Protein AF-A0A2C5ZXK9-F1 (afdb_monomer_lite)

Foldseek 3Di:
DDDDDDDDDDDDDDDDDDDDDYDDDDDDDDDDDDDDDDDDDDDDDDDPPPPPPPPPPPPDDPCVPPDVVLVVLQVVFDQPDDPDDDDDDDPDDDPDPRSCAAEAALQKEFPDWDDDDPFWTKTDIDRPVNPDDLVQKIWIFTKDAPPDARPDDPSVVSSCCRVPVCVVCPPNRWDKGKYFHPPSCHQVNQQVNCQVCLVVDDPSCHRMGGHDDRIIMITGDPPDDDD

pLDDT: mean 73.05, std 23.04, range [33.53, 98.31]

Structure (mmCIF, N/CA/C/O backbone):
data_AF-A0A2C5ZXK9-F1
#
_entry.id   AF-A0A2C5ZXK9-F1
#
loop_
_atom_site.group_PDB
_atom_site.id
_atom_site.type_symbol
_atom_site.label_atom_id
_atom_site.label_alt_id
_atom_site.label_comp_id
_atom_site.label_asym_id
_atom_site.label_entity_id
_atom_site.label_seq_id
_atom_site.pdbx_PDB_ins_code
_atom_site.Cartn_x
_atom_site.Cartn_y
_atom_site.Cartn_z
_atom_site.occupancy
_atom_site.B_iso_or_equiv
_atom_site.auth_seq_id
_atom_site.auth_comp_id
_atom_site.auth_asym_id
_atom_site.auth_atom_id
_atom_site.pdbx_PDB_model_num
ATOM 1 N N . MET A 1 1 ? 46.201 11.458 10.454 1.00 43.97 1 MET A N 1
ATOM 2 C CA . MET A 1 1 ? 45.874 12.565 11.377 1.00 43.97 1 MET A CA 1
ATOM 3 C C . MET A 1 1 ? 44.368 12.764 11.333 1.00 43.97 1 MET A C 1
ATOM 5 O O . MET A 1 1 ? 43.865 13.295 10.354 1.00 43.97 1 MET A O 1
ATOM 9 N N . ALA A 1 2 ? 43.654 12.198 12.306 1.00 41.28 2 ALA A N 1
ATOM 10 C CA . ALA A 1 2 ? 42.196 12.236 12.370 1.00 41.28 2 ALA A CA 1
ATOM 11 C C . ALA A 1 2 ? 41.750 13.559 13.007 1.00 41.28 2 ALA A C 1
ATOM 13 O O . ALA A 1 2 ? 42.177 13.887 14.112 1.00 41.28 2 ALA A O 1
ATOM 14 N N . SER A 1 3 ? 40.939 14.332 12.285 1.00 50.97 3 SER A N 1
ATOM 15 C CA . SER A 1 3 ? 40.364 15.585 12.770 1.00 50.97 3 SER A CA 1
ATOM 16 C C . SER A 1 3 ? 39.005 15.281 13.402 1.00 50.97 3 SER A C 1
ATOM 18 O O . SER A 1 3 ? 38.072 14.873 12.714 1.00 50.97 3 SER A O 1
ATOM 20 N N . HIS A 1 4 ? 38.925 15.407 14.726 1.00 48.31 4 HIS A N 1
ATOM 21 C CA . HIS A 1 4 ? 37.684 15.300 15.488 1.00 48.31 4 HIS A CA 1
ATOM 22 C C . HIS A 1 4 ? 36.924 16.629 15.407 1.00 48.31 4 HIS A C 1
ATOM 24 O O . HIS A 1 4 ? 37.434 17.661 15.839 1.00 48.31 4 HIS A O 1
ATOM 30 N N . GLN A 1 5 ? 35.700 16.603 14.875 1.00 55.28 5 GLN A N 1
ATOM 31 C CA . GLN A 1 5 ? 34.753 17.710 15.016 1.00 55.28 5 GLN A CA 1
ATOM 32 C C . GLN A 1 5 ? 34.071 17.656 16.398 1.00 55.28 5 GLN A C 1
ATOM 34 O O . GLN A 1 5 ? 33.688 16.567 16.835 1.00 55.28 5 GLN A O 1
ATOM 39 N N . PRO A 1 6 ? 33.901 18.797 17.092 1.00 56.69 6 PRO A N 1
ATOM 40 C CA . PRO A 1 6 ? 33.238 18.848 18.391 1.00 56.69 6 PRO A CA 1
ATOM 41 C C . PRO A 1 6 ? 31.704 18.868 18.269 1.00 56.69 6 PRO A C 1
ATOM 43 O O . PRO A 1 6 ? 31.131 19.551 17.423 1.00 56.69 6 PRO A O 1
ATOM 46 N N . VAL A 1 7 ? 31.050 18.121 19.162 1.00 56.62 7 VAL A N 1
ATOM 47 C CA . VAL A 1 7 ? 29.590 18.048 19.343 1.00 56.62 7 VAL A CA 1
ATOM 48 C C . VAL A 1 7 ? 29.109 19.258 20.168 1.00 56.62 7 VAL A C 1
ATOM 50 O O . VAL A 1 7 ? 29.751 19.571 21.173 1.00 56.62 7 VAL A O 1
ATOM 53 N N . PRO A 1 8 ? 27.997 19.932 19.816 1.00 55.38 8 PRO A N 1
ATOM 54 C CA . PRO A 1 8 ? 27.437 21.005 20.639 1.00 55.38 8 PRO A CA 1
ATOM 55 C C . PRO A 1 8 ? 26.703 20.472 21.893 1.00 55.38 8 PRO A C 1
ATOM 57 O O . PRO A 1 8 ? 26.154 19.366 21.869 1.00 55.38 8 PRO A O 1
ATOM 60 N N . PRO A 1 9 ? 26.682 21.240 23.001 1.00 49.53 9 PRO A N 1
ATOM 61 C CA . PRO A 1 9 ? 26.206 20.774 24.300 1.00 49.53 9 PRO A CA 1
ATOM 62 C C . PRO A 1 9 ? 24.677 20.667 24.386 1.00 49.53 9 PRO A C 1
ATOM 64 O O . PR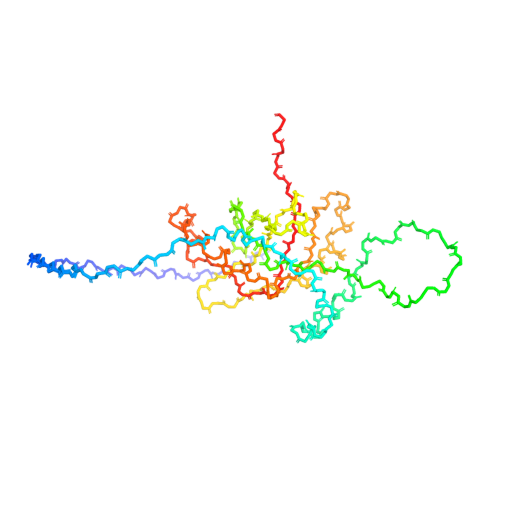O A 1 9 ? 23.930 21.482 23.847 1.00 49.53 9 PRO A O 1
ATOM 67 N N . ARG A 1 10 ? 24.228 19.652 25.134 1.00 42.91 10 ARG A N 1
ATOM 68 C CA . ARG A 1 10 ? 22.842 19.451 25.569 1.00 42.91 10 ARG A CA 1
ATOM 69 C C . ARG A 1 10 ? 22.419 20.585 26.505 1.00 42.91 10 ARG A C 1
ATOM 71 O O . ARG A 1 10 ? 23.012 20.741 27.569 1.00 42.91 10 ARG A O 1
ATOM 78 N N . LEU A 1 11 ? 21.369 21.316 26.141 1.00 41.69 11 LEU A N 1
ATOM 79 C CA . LEU A 1 11 ? 20.653 22.176 27.077 1.00 41.69 11 LEU A CA 1
ATOM 80 C C . LEU A 1 11 ? 19.699 21.312 27.902 1.00 41.69 11 LEU A C 1
ATOM 82 O O . LEU A 1 11 ? 18.729 20.758 27.386 1.00 41.69 11 LEU A O 1
ATOM 86 N N . ALA A 1 12 ? 20.035 21.178 29.181 1.00 42.03 12 ALA A N 1
ATOM 87 C CA . ALA A 1 12 ? 19.112 20.782 30.225 1.00 42.03 12 ALA A CA 1
ATOM 88 C C . ALA A 1 12 ? 18.137 21.940 30.478 1.00 42.03 12 ALA A C 1
ATOM 90 O O . ALA A 1 12 ? 18.562 23.081 30.653 1.00 42.03 12 ALA A O 1
ATOM 91 N N . LEU A 1 13 ? 16.844 21.634 30.502 1.00 47.38 13 LEU A N 1
ATOM 92 C CA . LEU A 1 13 ? 15.836 22.465 31.144 1.00 47.38 13 LEU A CA 1
ATOM 93 C C . LEU A 1 13 ? 15.164 21.592 32.198 1.00 47.38 13 LEU A C 1
ATOM 95 O O . LEU A 1 13 ? 14.337 20.738 31.888 1.00 47.38 13 LEU A O 1
ATOM 99 N N . ASP A 1 14 ? 15.611 21.798 33.431 1.00 37.16 14 ASP A N 1
ATOM 100 C CA . ASP A 1 14 ? 14.864 21.495 34.642 1.00 37.16 14 ASP A CA 1
ATOM 101 C C . ASP A 1 14 ? 13.715 22.504 34.815 1.00 37.16 14 ASP A C 1
ATOM 103 O O . ASP A 1 14 ? 13.780 23.622 34.297 1.00 37.16 14 ASP A O 1
ATOM 107 N N . SER A 1 15 ? 12.766 22.140 35.687 1.00 47.56 15 SER A N 1
ATOM 108 C CA . SER A 1 15 ? 11.705 22.960 36.315 1.00 47.56 15 SER A CA 1
ATOM 109 C C . SER A 1 15 ? 10.323 22.849 35.669 1.00 47.56 15 SER A C 1
ATOM 111 O O . SER A 1 15 ? 10.182 22.938 34.460 1.00 47.56 15 SER A O 1
ATOM 113 N N . ALA A 1 16 ? 9.224 22.749 36.409 1.00 35.91 16 ALA A N 1
ATOM 114 C CA . ALA A 1 16 ? 8.996 22.464 37.818 1.00 35.91 16 ALA A CA 1
ATOM 115 C C . ALA A 1 16 ? 7.516 22.082 37.965 1.00 35.91 16 ALA A C 1
ATOM 117 O O . ALA A 1 16 ? 6.677 22.439 37.138 1.00 35.91 16 ALA A O 1
ATOM 118 N N . SER A 1 17 ? 7.242 21.367 39.049 1.00 45.28 17 SER A N 1
ATOM 119 C CA . SER A 1 17 ? 5.942 21.107 39.652 1.00 45.28 17 SER A CA 1
ATOM 120 C C . SER A 1 17 ? 4.956 22.273 39.561 1.00 45.28 17 SER A C 1
ATOM 122 O O . SER A 1 17 ? 5.313 23.404 39.880 1.00 45.28 17 SER A O 1
ATOM 124 N N . ASN A 1 18 ? 3.683 21.959 39.317 1.00 42.72 18 ASN A N 1
ATOM 125 C CA . ASN A 1 18 ? 2.612 22.689 39.979 1.00 42.72 18 ASN A CA 1
ATOM 126 C C . ASN A 1 18 ? 1.598 21.704 40.566 1.00 42.72 18 ASN A C 1
ATOM 128 O O . ASN A 1 18 ? 1.128 20.787 39.894 1.00 42.72 18 ASN A O 1
ATOM 132 N N . GLN A 1 19 ? 1.356 21.875 41.860 1.00 41.16 19 GLN A N 1
ATOM 133 C CA . GLN A 1 19 ? 0.371 21.160 42.653 1.00 41.16 19 GLN A CA 1
ATOM 134 C C . GLN A 1 19 ? -0.991 21.846 42.519 1.00 41.16 19 GLN A C 1
ATOM 136 O O . GLN A 1 19 ? -1.051 23.068 42.431 1.00 41.16 19 GLN A O 1
ATOM 141 N N . GLY A 1 20 ? -2.047 21.047 42.669 1.00 33.53 20 GLY A N 1
ATOM 142 C CA . GLY A 1 20 ? -3.181 21.415 43.514 1.00 33.53 20 GLY A CA 1
ATOM 143 C C . GLY A 1 20 ? -4.406 22.016 42.830 1.00 33.53 20 GLY A C 1
ATOM 144 O O . GLY A 1 20 ? -4.324 23.054 42.184 1.00 33.53 20 GLY A O 1
ATOM 145 N N . GLY A 1 21 ? -5.557 21.415 43.141 1.00 33.56 21 GLY A N 1
ATOM 146 C CA . GLY A 1 21 ? -6.702 22.191 43.618 1.00 33.56 21 GLY A CA 1
ATOM 147 C C . GLY A 1 21 ? -8.050 21.852 42.992 1.00 33.56 21 GLY A C 1
ATOM 148 O O . GLY A 1 21 ? -8.337 22.389 41.932 1.00 33.56 21 GLY A O 1
ATOM 149 N N . GLY A 1 22 ? -8.833 21.052 43.733 1.00 36.09 22 GLY A N 1
ATOM 150 C CA . GLY A 1 22 ? -10.294 21.138 43.916 1.00 36.09 22 GLY A CA 1
ATOM 151 C C . GLY A 1 22 ? -11.201 20.872 42.714 1.00 36.09 22 GLY A C 1
ATOM 152 O O . GLY A 1 22 ? -10.796 21.007 41.569 1.00 36.09 22 GLY A O 1
ATOM 153 N N . ASP A 1 23 ? -12.466 20.513 42.862 1.00 41.88 23 ASP A N 1
ATOM 154 C CA . ASP A 1 23 ? -13.313 20.053 43.966 1.00 41.88 23 ASP A CA 1
ATOM 155 C C . ASP A 1 23 ? -14.560 19.467 43.260 1.00 41.88 23 ASP A C 1
ATOM 157 O O . ASP A 1 23 ? -14.842 19.811 42.108 1.00 41.88 23 ASP A O 1
ATOM 161 N N . ASP A 1 24 ? -15.216 18.524 43.929 1.00 39.97 24 ASP A N 1
ATOM 162 C CA . ASP A 1 24 ? -16.654 18.207 43.958 1.00 39.97 24 ASP A CA 1
ATOM 163 C C . ASP A 1 24 ? -17.603 18.981 43.005 1.00 39.97 24 ASP A C 1
ATOM 165 O O . ASP A 1 24 ? -17.580 20.207 42.948 1.00 39.97 24 ASP A O 1
ATOM 169 N N . ASP A 1 25 ? -18.509 18.286 42.305 1.00 46.56 25 ASP A N 1
ATOM 170 C CA . ASP A 1 25 ? -19.909 18.140 42.756 1.00 46.56 25 ASP A CA 1
ATOM 171 C C . ASP A 1 25 ? -20.756 17.343 41.742 1.00 46.56 25 ASP A C 1
ATOM 173 O O . ASP A 1 25 ? -20.565 17.389 40.522 1.00 46.56 25 ASP A O 1
ATOM 177 N N . ASP A 1 26 ? -21.694 16.603 42.315 1.00 42.91 26 ASP A N 1
ATOM 178 C CA . ASP A 1 26 ? -22.716 15.760 41.726 1.00 42.91 26 ASP A CA 1
ATOM 179 C C . ASP A 1 26 ? -23.775 16.565 40.953 1.00 42.91 26 ASP A C 1
ATOM 181 O O . ASP A 1 26 ? -24.092 17.705 41.292 1.00 42.91 26 ASP A O 1
ATOM 185 N N . SER A 1 27 ? -24.429 15.930 39.976 1.00 55.25 27 SER A N 1
ATOM 186 C CA . SER A 1 27 ? -25.892 15.736 39.997 1.00 55.25 27 SER A CA 1
ATOM 187 C C . SER A 1 27 ? -26.385 15.078 38.711 1.00 55.25 27 SER A C 1
ATOM 189 O O . SER A 1 27 ? -26.167 15.559 37.599 1.00 55.25 27 SER A O 1
ATOM 191 N N . ALA A 1 28 ? -27.075 13.962 38.915 1.00 45.88 28 ALA A N 1
ATOM 192 C CA . ALA A 1 28 ? -27.952 13.314 37.961 1.00 45.88 28 ALA A CA 1
ATOM 193 C C . ALA A 1 28 ? -29.155 14.210 37.625 1.00 45.88 28 ALA A C 1
ATOM 195 O O . ALA A 1 28 ? -29.673 14.900 38.503 1.00 45.88 28 ALA A O 1
ATOM 196 N N . ASP A 1 29 ? -29.629 14.131 36.385 1.00 47.34 29 ASP A N 1
ATOM 197 C CA . ASP A 1 29 ? -30.998 14.497 36.032 1.00 47.34 29 ASP A CA 1
ATOM 198 C C . ASP A 1 29 ? -31.555 13.444 35.067 1.00 47.34 29 ASP A C 1
ATOM 200 O O . ASP A 1 29 ? -31.072 13.268 33.945 1.00 47.34 29 ASP A O 1
ATOM 204 N N . ASP A 1 30 ? -32.521 12.703 35.603 1.00 44.44 30 ASP A N 1
ATOM 205 C CA . ASP A 1 30 ? -33.415 11.760 34.947 1.00 44.44 30 ASP A CA 1
ATOM 206 C C . ASP A 1 30 ? -34.507 12.552 34.222 1.00 44.44 30 ASP A C 1
ATOM 208 O O . ASP A 1 30 ? -35.282 13.278 34.843 1.00 44.44 30 ASP A O 1
ATOM 212 N N . GLY A 1 31 ? -34.624 12.358 32.912 1.00 42.62 31 GLY A N 1
ATOM 213 C CA . GLY A 1 31 ? -35.669 12.973 32.098 1.00 42.62 31 GLY A CA 1
ATOM 214 C C . GLY A 1 31 ? -36.305 11.965 31.155 1.00 42.62 31 GLY A C 1
ATOM 215 O O . GLY A 1 31 ? -36.086 12.023 29.947 1.00 42.62 31 GLY A O 1
ATOM 216 N N . CYS A 1 32 ? -37.063 11.029 31.722 1.00 47.78 32 CYS A N 1
ATOM 217 C CA . CYS A 1 32 ? -37.918 10.082 31.015 1.00 47.78 32 CYS A CA 1
ATOM 218 C C . CYS A 1 32 ? -38.976 10.844 30.199 1.00 47.78 32 CYS A C 1
ATOM 220 O O . CYS A 1 32 ? -39.818 11.532 30.773 1.00 47.78 32 CYS A O 1
ATOM 222 N N . PHE A 1 33 ? -38.951 10.706 28.874 1.00 45.00 33 PHE A N 1
ATOM 223 C CA . PHE A 1 33 ? -40.089 11.042 28.024 1.00 45.00 33 PHE A CA 1
ATOM 224 C C . PHE A 1 33 ? -40.645 9.749 27.438 1.00 45.00 33 PHE A C 1
ATOM 226 O O . PHE A 1 33 ? -40.090 9.197 26.489 1.00 45.00 33 PHE A O 1
ATOM 233 N N . ASP A 1 34 ? -41.733 9.291 28.050 1.00 46.03 34 ASP A N 1
ATOM 234 C CA . ASP A 1 34 ? -42.666 8.334 27.475 1.00 46.03 34 ASP A CA 1
ATOM 235 C C . ASP A 1 34 ? -43.433 9.030 26.343 1.00 46.03 34 ASP A C 1
ATOM 237 O O . ASP A 1 34 ? -44.067 10.064 26.558 1.00 46.03 34 ASP A O 1
ATOM 241 N N . ASN A 1 35 ? -43.364 8.463 25.142 1.00 49.78 35 ASN A N 1
ATOM 242 C CA . ASN A 1 35 ? -44.371 8.639 24.103 1.00 49.78 35 ASN A CA 1
ATOM 243 C C . ASN A 1 35 ? -44.696 7.235 23.591 1.00 49.78 35 ASN A C 1
ATOM 245 O O . ASN A 1 35 ? -43.970 6.685 22.761 1.00 49.78 35 ASN A O 1
ATOM 249 N N . ASP A 1 36 ? -45.753 6.673 24.168 1.00 46.28 36 ASP A N 1
ATOM 250 C CA . ASP A 1 36 ? -46.573 5.628 23.565 1.00 46.28 36 ASP A CA 1
ATOM 251 C C . ASP A 1 36 ? -47.489 6.240 22.480 1.00 46.28 36 ASP A C 1
ATOM 253 O O . ASP A 1 36 ? -47.646 7.464 22.421 1.00 46.28 36 ASP A O 1
ATOM 257 N N . ASP A 1 37 ? -48.104 5.352 21.690 1.00 47.59 37 ASP A N 1
ATOM 258 C CA . ASP A 1 37 ? -49.095 5.544 20.610 1.00 47.59 37 ASP A CA 1
ATOM 259 C C . ASP A 1 37 ? -48.489 5.883 19.224 1.00 47.59 37 ASP A C 1
ATOM 261 O O . ASP A 1 37 ? -47.720 6.828 19.065 1.00 47.59 37 ASP A O 1
ATOM 265 N N . ASP A 1 38 ? -48.765 5.178 18.125 1.00 48.69 38 ASP A N 1
ATOM 266 C CA . ASP A 1 38 ? -49.724 4.111 17.823 1.00 48.69 38 ASP A CA 1
ATOM 267 C C . ASP A 1 38 ? -49.250 3.346 16.565 1.00 48.69 38 ASP A C 1
ATOM 269 O O . ASP A 1 38 ? -48.459 3.854 15.766 1.00 48.69 38 ASP A O 1
ATOM 273 N N . ASP A 1 39 ? -49.769 2.124 16.454 1.00 48.47 39 ASP A N 1
ATOM 274 C CA . ASP A 1 39 ? -49.969 1.242 15.296 1.00 48.47 39 ASP A CA 1
ATOM 275 C C . ASP A 1 39 ? -49.630 1.752 13.878 1.00 48.47 39 ASP A C 1
ATOM 277 O O . ASP A 1 39 ? -50.115 2.787 13.436 1.00 48.47 39 ASP A O 1
ATOM 281 N N . ASP A 1 40 ? -48.930 0.909 13.108 1.00 50.19 40 ASP A N 1
ATOM 282 C CA . ASP A 1 40 ? -49.388 0.520 11.765 1.00 50.19 40 ASP A CA 1
ATOM 283 C C . ASP A 1 40 ? -48.680 -0.771 11.300 1.00 50.19 40 ASP A C 1
ATOM 285 O O . ASP A 1 40 ? -47.449 -0.886 11.276 1.00 50.19 40 ASP A O 1
ATOM 289 N N . ASP A 1 41 ? -49.511 -1.755 10.960 1.00 48.44 41 ASP A N 1
ATOM 290 C CA . ASP A 1 41 ? -49.205 -3.002 10.268 1.00 48.44 41 ASP A CA 1
ATOM 291 C C . ASP A 1 41 ? -48.413 -2.788 8.959 1.00 48.44 41 ASP A C 1
ATOM 293 O O . ASP A 1 41 ? -48.703 -1.870 8.201 1.00 48.44 41 ASP A O 1
ATOM 297 N N . ASP A 1 42 ? -47.452 -3.677 8.669 1.00 47.00 42 ASP A N 1
ATOM 298 C CA . ASP A 1 42 ? -47.341 -4.427 7.398 1.00 47.00 42 ASP A CA 1
ATOM 299 C C . ASP A 1 42 ? -45.966 -5.130 7.293 1.00 47.00 42 ASP A C 1
ATOM 301 O O . ASP A 1 42 ? -44.951 -4.552 6.895 1.00 47.00 42 ASP A O 1
ATOM 305 N N . ASP A 1 43 ? -45.947 -6.430 7.608 1.00 50.34 43 ASP A N 1
ATOM 306 C CA . ASP A 1 43 ? -45.035 -7.390 6.973 1.00 50.34 43 ASP A CA 1
ATOM 307 C C . ASP A 1 43 ? -45.668 -7.790 5.636 1.00 50.34 43 ASP A C 1
ATOM 309 O O . ASP A 1 43 ? -46.740 -8.401 5.604 1.00 50.34 43 ASP A O 1
ATOM 313 N N . PRO A 1 44 ? -45.026 -7.448 4.512 1.00 46.34 44 PRO A N 1
ATOM 314 C CA . PRO A 1 44 ? -44.545 -8.552 3.704 1.00 46.34 44 PRO A CA 1
ATOM 315 C C . PRO A 1 44 ? -43.225 -8.223 3.010 1.00 46.34 44 PRO A C 1
ATOM 317 O O . PRO A 1 44 ? -43.105 -7.282 2.225 1.00 46.34 44 PRO A O 1
ATOM 320 N N . GLY A 1 45 ? -42.272 -9.137 3.130 1.00 35.06 45 GLY A N 1
ATOM 321 C CA . GLY A 1 45 ? -41.442 -9.449 1.975 1.00 35.06 45 GLY A CA 1
ATOM 322 C C . GLY A 1 45 ? -39.970 -9.556 2.281 1.00 35.06 45 GLY A C 1
ATOM 323 O O . GLY A 1 45 ? -39.201 -8.601 2.188 1.00 35.06 45 GLY A O 1
ATOM 324 N N . HIS A 1 46 ? -39.561 -10.804 2.465 1.00 45.19 46 HIS A N 1
ATOM 325 C CA . HIS A 1 46 ? -38.280 -11.295 1.994 1.00 45.19 46 HIS A CA 1
ATOM 326 C C . HIS A 1 46 ? -37.960 -10.737 0.598 1.00 45.19 46 HIS A C 1
ATOM 328 O O . HIS A 1 46 ? -38.354 -11.298 -0.422 1.00 45.19 46 HIS A O 1
ATOM 334 N N . SER A 1 47 ? -37.181 -9.665 0.549 1.00 38.22 47 SER A N 1
ATOM 335 C CA . SER A 1 47 ? -36.340 -9.369 -0.597 1.00 38.22 47 SER A CA 1
ATOM 336 C C . SER A 1 47 ? -34.913 -9.510 -0.115 1.00 38.22 47 SER A C 1
ATOM 338 O O . SER A 1 47 ? -34.302 -8.582 0.413 1.00 38.22 47 SER A O 1
ATOM 340 N N . SER A 1 48 ? -34.400 -10.737 -0.244 1.00 43.19 48 SER A N 1
ATOM 341 C CA . SER A 1 48 ? -32.968 -10.964 -0.337 1.00 43.19 48 SER A CA 1
ATOM 342 C C . SER A 1 48 ? -32.449 -10.029 -1.417 1.00 43.19 48 SER A C 1
ATOM 344 O O . SER A 1 48 ? -32.556 -10.316 -2.609 1.00 43.19 48 SER A O 1
ATOM 346 N N . THR A 1 49 ? -31.889 -8.900 -1.000 1.00 37.44 49 THR A N 1
ATOM 347 C CA . THR A 1 49 ? -31.031 -8.090 -1.845 1.00 37.44 49 THR A CA 1
ATOM 348 C C . THR A 1 49 ? -29.790 -8.931 -2.095 1.00 37.44 49 THR A C 1
ATOM 350 O O . THR A 1 49 ? -28.783 -8.871 -1.395 1.00 37.44 49 THR A O 1
ATOM 353 N N . SER A 1 50 ? -29.888 -9.808 -3.096 1.00 42.78 50 SER A N 1
ATOM 354 C CA . SER A 1 50 ? -28.721 -10.355 -3.754 1.00 42.78 50 SER A CA 1
ATOM 355 C C . SER A 1 50 ? -27.873 -9.149 -4.122 1.00 42.78 50 SER A C 1
ATOM 357 O O . SER A 1 50 ? -28.318 -8.313 -4.914 1.00 42.78 50 SER A O 1
ATOM 359 N N . TYR A 1 51 ? -26.696 -9.026 -3.514 1.00 40.47 51 TYR A N 1
ATOM 360 C CA . TYR A 1 51 ? -25.664 -8.108 -3.959 1.00 40.47 51 TYR A CA 1
ATOM 361 C C . TYR A 1 51 ? -25.281 -8.534 -5.377 1.00 40.47 51 TYR A C 1
ATOM 363 O O . TYR A 1 51 ? -24.335 -9.284 -5.597 1.00 40.47 51 TYR A O 1
ATOM 371 N N . GLN A 1 52 ? -26.080 -8.115 -6.356 1.00 38.47 52 GLN A N 1
ATOM 372 C CA . GLN A 1 52 ? -25.699 -8.135 -7.748 1.00 38.47 52 GLN A CA 1
ATOM 373 C C . GLN A 1 52 ? -24.584 -7.104 -7.844 1.00 38.47 52 GLN A C 1
ATOM 375 O O . GLN A 1 52 ? -24.819 -5.905 -7.967 1.00 38.47 52 GLN A O 1
ATOM 380 N N . CYS A 1 53 ? -23.349 -7.579 -7.685 1.00 41.19 53 CYS A N 1
ATOM 381 C CA . CYS A 1 53 ? -22.168 -6.835 -8.069 1.00 41.19 53 CYS A CA 1
ATOM 382 C C . CYS A 1 53 ? -22.299 -6.627 -9.577 1.00 41.19 53 CYS A C 1
ATOM 384 O O . CYS A 1 53 ? -21.993 -7.523 -10.362 1.00 41.19 53 CYS A O 1
ATOM 386 N N . SER A 1 54 ? -22.872 -5.486 -9.969 1.00 39.91 54 SER A N 1
ATOM 387 C CA . SER A 1 54 ? -23.050 -5.113 -11.362 1.00 39.91 54 SER A CA 1
ATOM 388 C C . SER A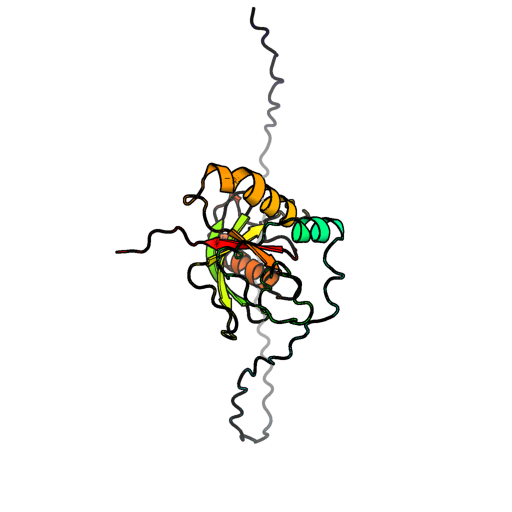 1 54 ? -21.696 -5.172 -12.054 1.00 39.91 54 SER A C 1
ATOM 390 O O . SER A 1 54 ? -20.840 -4.308 -11.874 1.00 39.91 54 SER A O 1
ATOM 392 N N . LEU A 1 55 ? -21.526 -6.224 -12.850 1.00 45.50 55 LEU A N 1
ATOM 393 C CA . LEU A 1 55 ? -20.498 -6.421 -13.863 1.00 45.50 55 LEU A CA 1
ATOM 394 C C . LEU A 1 55 ? -20.764 -5.456 -15.033 1.00 45.50 55 LEU A C 1
ATOM 396 O O . LEU A 1 55 ? -20.929 -5.863 -16.177 1.00 45.50 55 LEU A O 1
ATOM 400 N N . ALA A 1 56 ? -20.851 -4.160 -14.744 1.00 41.88 56 ALA A N 1
ATOM 401 C CA . ALA A 1 56 ? -20.723 -3.134 -15.760 1.00 41.88 56 ALA A CA 1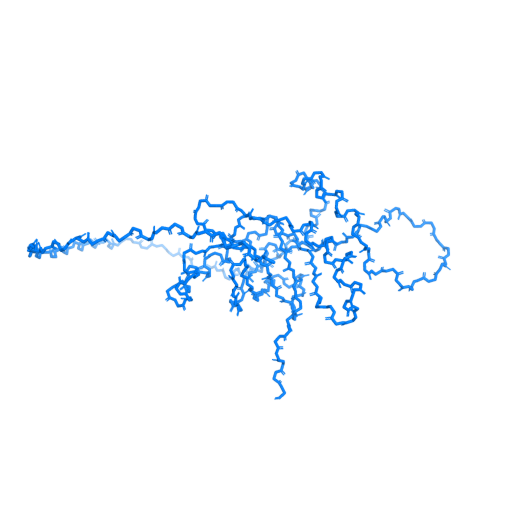
ATOM 402 C C . ALA A 1 56 ? -19.252 -2.731 -15.762 1.00 41.88 56 ALA A C 1
ATOM 404 O O . ALA A 1 56 ? -18.758 -2.082 -14.839 1.00 41.88 56 ALA A O 1
ATOM 405 N N . GLY A 1 57 ? -18.529 -3.218 -16.768 1.00 43.09 57 GLY A N 1
ATOM 406 C CA . GLY A 1 57 ? -17.202 -2.724 -17.073 1.00 43.09 57 GLY A CA 1
ATOM 407 C C . GLY A 1 57 ? -17.296 -1.259 -17.475 1.00 43.09 57 GLY A C 1
ATOM 408 O O . GLY A 1 57 ? -17.449 -0.973 -18.655 1.00 43.09 57 GLY A O 1
ATOM 409 N N . ASP A 1 58 ? -17.145 -0.356 -16.506 1.00 42.03 58 ASP A N 1
ATOM 410 C CA . ASP A 1 58 ? -16.657 1.010 -16.734 1.00 42.03 58 ASP A CA 1
ATOM 411 C C . ASP A 1 58 ? -15.157 0.920 -17.062 1.00 42.03 58 ASP A C 1
ATOM 413 O O . ASP A 1 58 ? -14.270 1.324 -16.305 1.00 42.03 58 ASP A O 1
ATOM 417 N N . LEU A 1 59 ? -14.862 0.260 -18.177 1.00 50.59 59 LEU A N 1
ATOM 418 C CA . LEU A 1 59 ? -13.652 0.502 -18.930 1.00 50.59 59 LEU A CA 1
ATOM 419 C C . LEU A 1 59 ? -14.056 1.599 -19.895 1.00 50.59 59 LEU A C 1
ATOM 421 O O . LEU A 1 59 ? -14.748 1.301 -20.856 1.00 50.59 59 LEU A O 1
ATOM 425 N N . ASP A 1 60 ? -13.764 2.844 -19.542 1.00 53.47 60 ASP A N 1
ATOM 426 C CA . ASP A 1 60 ? -13.319 3.909 -20.442 1.00 53.47 60 ASP A CA 1
ATOM 427 C C . ASP A 1 60 ? -13.562 5.262 -19.749 1.00 53.47 60 ASP A C 1
ATOM 429 O O . ASP A 1 60 ? -14.645 5.536 -19.243 1.00 53.47 60 ASP A O 1
ATOM 433 N N . ASP A 1 61 ? -12.514 6.091 -19.723 1.00 50.44 61 ASP A N 1
ATOM 434 C CA . ASP A 1 61 ? -12.493 7.513 -19.318 1.00 50.44 61 ASP A CA 1
ATOM 435 C C . ASP A 1 61 ? -12.085 7.897 -17.878 1.00 50.44 61 ASP A C 1
ATOM 437 O O . ASP A 1 61 ? -12.268 9.028 -17.437 1.00 50.44 61 ASP A O 1
ATOM 441 N N . ASP A 1 62 ? -11.418 6.996 -17.155 1.00 57.03 62 ASP A N 1
ATOM 442 C CA . ASP A 1 62 ? -10.990 7.225 -15.766 1.00 57.03 62 ASP A CA 1
ATOM 443 C C . ASP A 1 62 ? -9.461 7.140 -15.585 1.00 57.03 62 ASP A C 1
ATOM 445 O O . ASP A 1 62 ? -8.986 6.685 -14.550 1.00 57.03 62 ASP A O 1
ATOM 449 N N . ASP A 1 63 ? -8.660 7.543 -16.576 1.00 60.97 63 ASP A N 1
ATOM 450 C CA . ASP A 1 63 ? -7.190 7.645 -16.432 1.00 60.97 63 ASP A CA 1
ATOM 451 C C . ASP A 1 63 ? -6.727 9.074 -16.085 1.00 60.97 63 ASP A C 1
ATOM 453 O O . ASP A 1 63 ? -5.550 9.294 -15.799 1.00 60.97 63 ASP A O 1
ATOM 457 N N . ALA A 1 64 ? -7.643 10.051 -16.051 1.00 69.75 64 ALA A N 1
ATOM 458 C CA . ALA A 1 64 ? -7.339 11.457 -15.761 1.00 69.75 64 ALA A CA 1
ATOM 459 C C . ALA A 1 64 ? -6.791 11.703 -14.339 1.00 69.75 64 ALA A C 1
ATOM 461 O O . ALA A 1 64 ? -6.174 12.738 -14.092 1.00 69.75 64 ALA A O 1
ATOM 462 N N . TRP A 1 65 ? -6.987 10.762 -13.408 1.00 81.00 65 TRP A N 1
ATOM 463 C CA . TRP A 1 65 ? -6.416 10.837 -12.058 1.00 81.00 65 TRP A CA 1
ATOM 464 C C . TRP A 1 65 ? -4.941 10.412 -12.013 1.00 81.00 65 TRP A C 1
ATOM 466 O O . TRP A 1 65 ? -4.238 10.749 -11.061 1.00 81.00 65 TRP A O 1
ATOM 476 N N . ILE A 1 66 ? -4.444 9.695 -13.029 1.00 81.25 66 ILE A N 1
ATOM 477 C CA . ILE A 1 66 ? -3.046 9.271 -13.070 1.00 81.25 66 ILE A CA 1
ATOM 478 C C . ILE A 1 66 ? -2.204 10.409 -13.638 1.00 81.25 66 ILE A C 1
ATOM 480 O O . ILE A 1 66 ? -2.385 10.839 -14.779 1.00 81.25 66 ILE A O 1
ATOM 484 N N . ALA A 1 67 ? -1.220 10.871 -12.865 1.00 80.25 67 ALA A N 1
ATOM 485 C CA . ALA A 1 67 ? -0.298 11.892 -13.338 1.00 80.25 67 ALA A CA 1
ATOM 486 C C . ALA A 1 67 ? 0.418 11.424 -14.627 1.00 80.25 67 ALA A C 1
ATOM 488 O O . ALA A 1 67 ? 0.864 10.274 -14.702 1.00 80.25 67 ALA A O 1
ATOM 489 N N . PRO A 1 68 ? 0.628 12.296 -15.634 1.00 79.69 68 PRO A N 1
ATOM 490 C CA . PRO A 1 68 ? 1.305 11.913 -16.876 1.00 79.69 68 PRO A CA 1
ATOM 491 C C . PRO A 1 68 ? 2.691 11.280 -16.664 1.00 79.69 68 PRO A C 1
ATOM 493 O O . PRO A 1 68 ? 3.084 10.372 -17.398 1.00 79.69 68 PRO A O 1
ATOM 496 N N . ALA A 1 69 ? 3.421 11.734 -15.640 1.00 77.19 69 ALA A N 1
ATOM 497 C CA . ALA A 1 69 ? 4.709 11.168 -15.247 1.00 77.19 69 ALA A CA 1
ATOM 498 C C . ALA A 1 69 ? 4.576 9.726 -14.731 1.00 77.19 69 ALA A C 1
ATOM 500 O O . ALA A 1 69 ? 5.371 8.864 -15.108 1.00 77.19 69 ALA A O 1
ATOM 501 N N . ASP A 1 70 ? 3.545 9.447 -13.933 1.00 80.62 70 ASP A N 1
ATOM 502 C CA . ASP A 1 70 ? 3.259 8.098 -13.457 1.00 80.62 70 ASP A CA 1
ATOM 503 C C . ASP A 1 70 ? 2.842 7.214 -14.634 1.00 80.62 70 ASP A C 1
ATOM 505 O O . ASP A 1 70 ? 3.413 6.143 -14.802 1.00 80.62 70 ASP A O 1
ATOM 509 N N . MET A 1 71 ? 1.985 7.692 -15.545 1.00 81.88 71 MET A N 1
ATOM 510 C CA . MET A 1 71 ? 1.644 6.959 -16.775 1.00 81.88 71 MET A CA 1
ATOM 511 C C . MET A 1 71 ? 2.870 6.606 -17.623 1.00 81.88 71 MET A C 1
ATOM 513 O O . MET A 1 71 ? 2.930 5.518 -18.200 1.00 81.88 71 MET A O 1
ATOM 517 N N . ALA A 1 72 ? 3.857 7.500 -17.714 1.00 79.50 72 ALA A N 1
ATOM 518 C CA . ALA A 1 72 ? 5.111 7.209 -18.403 1.00 79.50 72 ALA A CA 1
ATOM 519 C C . ALA A 1 72 ? 5.903 6.096 -17.698 1.00 79.50 72 ALA A C 1
ATOM 521 O O . ALA A 1 72 ? 6.464 5.230 -18.369 1.00 79.50 72 ALA A O 1
ATOM 522 N N . ILE A 1 73 ? 5.910 6.081 -16.360 1.00 79.12 73 ILE A N 1
ATOM 523 C CA . ILE A 1 73 ? 6.509 4.997 -15.575 1.00 79.12 73 ILE A CA 1
ATOM 524 C C . ILE A 1 73 ? 5.761 3.686 -15.818 1.00 79.12 73 ILE A C 1
ATOM 526 O O . ILE A 1 73 ? 6.409 2.692 -16.129 1.00 79.12 73 ILE A O 1
ATOM 530 N N . LEU A 1 74 ? 4.427 3.684 -15.747 1.00 79.62 74 LEU A N 1
ATOM 531 C CA . LEU A 1 74 ? 3.593 2.494 -15.946 1.00 79.62 74 LEU A CA 1
ATOM 532 C C . LEU A 1 74 ? 3.797 1.869 -17.332 1.00 79.62 74 LEU A C 1
ATOM 534 O O . LEU A 1 74 ? 3.894 0.651 -17.445 1.00 79.62 74 LEU A O 1
ATOM 538 N N . LYS A 1 75 ? 3.932 2.698 -18.376 1.00 78.19 75 LYS A N 1
ATOM 539 C CA . LYS A 1 75 ? 4.255 2.260 -19.747 1.00 78.19 75 LYS A CA 1
ATOM 540 C C . LYS A 1 75 ? 5.666 1.683 -19.894 1.00 78.19 75 LYS A C 1
ATOM 542 O O . LYS A 1 75 ? 5.931 0.990 -20.868 1.00 78.19 75 LYS A O 1
ATOM 547 N N . ALA A 1 76 ? 6.573 2.011 -18.977 1.00 76.19 76 ALA A N 1
ATOM 548 C CA . ALA A 1 76 ? 7.959 1.557 -18.996 1.00 76.19 76 ALA A CA 1
ATOM 549 C C . ALA A 1 76 ? 8.208 0.325 -18.107 1.00 76.19 76 ALA A C 1
ATOM 551 O O . ALA A 1 76 ? 9.321 -0.205 -18.114 1.00 76.19 76 ALA A O 1
ATOM 552 N N . LEU A 1 77 ? 7.218 -0.122 -17.324 1.00 72.56 77 LEU A N 1
ATOM 553 C CA . LEU A 1 77 ? 7.349 -1.329 -16.510 1.00 72.56 77 LEU A CA 1
ATOM 554 C C . LEU A 1 77 ? 7.360 -2.563 -17.430 1.00 72.56 77 LEU A C 1
ATOM 556 O O . LEU A 1 77 ? 6.474 -2.690 -18.267 1.00 72.56 77 LEU A O 1
ATOM 560 N N . PRO A 1 78 ? 8.322 -3.495 -17.316 1.00 64.81 78 PRO A N 1
ATOM 561 C CA . PRO A 1 78 ? 8.320 -4.717 -18.117 1.00 64.81 78 PRO A CA 1
ATOM 562 C C . PRO A 1 78 ? 7.047 -5.550 -17.896 1.00 64.81 78 PRO A C 1
ATOM 564 O O . PRO A 1 78 ? 6.634 -5.798 -16.759 1.00 64.81 78 PRO A O 1
ATOM 567 N N . SER A 1 79 ? 6.443 -6.028 -18.992 1.00 56.94 79 SER A N 1
ATOM 568 C CA . SER A 1 79 ? 5.342 -6.999 -18.938 1.00 56.94 79 SER A CA 1
ATOM 569 C C . SER A 1 79 ? 5.886 -8.303 -18.374 1.00 56.94 79 SER A C 1
ATOM 571 O O . SER A 1 79 ? 6.832 -8.855 -18.934 1.00 56.94 79 SER A O 1
ATOM 573 N N . SER A 1 80 ? 5.340 -8.774 -17.252 1.00 52.47 80 SER A N 1
ATOM 574 C CA . SER A 1 80 ? 5.863 -9.984 -16.608 1.00 52.47 80 SER A CA 1
ATOM 575 C C . SER A 1 80 ? 5.448 -11.286 -17.301 1.00 52.47 80 SER A C 1
ATOM 577 O O . SER A 1 80 ? 6.059 -12.299 -16.998 1.00 52.47 80 SER A O 1
ATOM 579 N N . ASP A 1 81 ? 4.554 -11.257 -18.298 1.00 45.28 81 ASP A N 1
ATOM 580 C CA . ASP A 1 81 ? 4.103 -12.464 -19.007 1.00 45.28 81 ASP A CA 1
ATOM 581 C C . ASP A 1 81 ? 4.190 -12.307 -20.533 1.00 45.28 81 ASP A C 1
ATOM 583 O O . ASP A 1 81 ? 3.209 -12.040 -21.224 1.00 45.28 81 ASP A O 1
ATOM 587 N N . ALA A 1 82 ? 5.395 -12.465 -21.079 1.00 42.97 82 ALA A N 1
ATOM 588 C CA . ALA A 1 82 ? 5.603 -12.678 -22.516 1.00 42.97 82 ALA A CA 1
ATOM 589 C C . ALA A 1 82 ? 6.683 -13.741 -22.781 1.00 42.97 82 ALA A C 1
ATOM 591 O O . ALA A 1 82 ? 7.448 -13.651 -23.739 1.00 42.97 82 ALA A O 1
ATOM 592 N N . ALA A 1 83 ? 6.755 -14.760 -21.924 1.00 42.50 83 ALA A N 1
ATOM 593 C CA . ALA A 1 83 ? 7.478 -15.983 -22.229 1.00 42.50 83 ALA A CA 1
ATOM 594 C C . ALA A 1 83 ? 6.481 -17.015 -22.780 1.00 42.50 83 ALA A C 1
ATOM 596 O O . ALA A 1 83 ? 5.655 -17.549 -22.048 1.00 42.50 83 ALA A O 1
ATOM 597 N N . THR A 1 84 ? 6.618 -17.312 -24.075 1.00 44.06 84 THR A N 1
ATOM 598 C CA . THR A 1 84 ? 6.060 -18.490 -24.765 1.00 44.06 84 THR A CA 1
ATOM 599 C C . THR A 1 84 ? 4.608 -18.404 -25.254 1.00 44.06 84 THR A C 1
ATOM 601 O O . THR A 1 84 ? 3.743 -19.134 -24.790 1.00 44.06 84 THR A O 1
ATOM 604 N N . LEU A 1 85 ? 4.368 -17.654 -26.333 1.00 39.03 85 LEU A N 1
ATOM 605 C CA . LEU A 1 85 ? 3.445 -18.110 -27.381 1.00 39.03 85 LEU A CA 1
ATOM 606 C C . LEU A 1 85 ? 4.146 -17.950 -28.730 1.00 39.03 85 LEU A C 1
ATOM 608 O O . LEU A 1 85 ? 4.524 -16.852 -29.134 1.00 39.03 85 LEU A O 1
ATOM 612 N N . LYS A 1 86 ? 4.410 -19.089 -29.377 1.00 38.53 86 LYS A N 1
ATOM 613 C CA . LYS A 1 86 ? 4.998 -19.152 -30.715 1.00 38.53 86 LYS A CA 1
ATOM 614 C C . LYS A 1 86 ? 4.090 -18.426 -31.704 1.00 38.53 86 LYS A C 1
ATOM 616 O O . LYS A 1 86 ? 2.874 -18.588 -31.664 1.00 38.53 86 LYS A O 1
ATOM 621 N N . ALA A 1 87 ? 4.724 -17.673 -32.597 1.00 42.59 87 ALA A N 1
ATOM 622 C CA . ALA A 1 87 ? 4.100 -17.031 -33.740 1.00 42.59 87 ALA A CA 1
ATOM 623 C C . ALA A 1 87 ? 3.290 -18.047 -34.564 1.00 42.59 87 ALA A C 1
ATOM 625 O O . ALA A 1 87 ? 3.838 -19.027 -35.068 1.00 42.59 87 ALA A O 1
ATOM 626 N N . GLY A 1 88 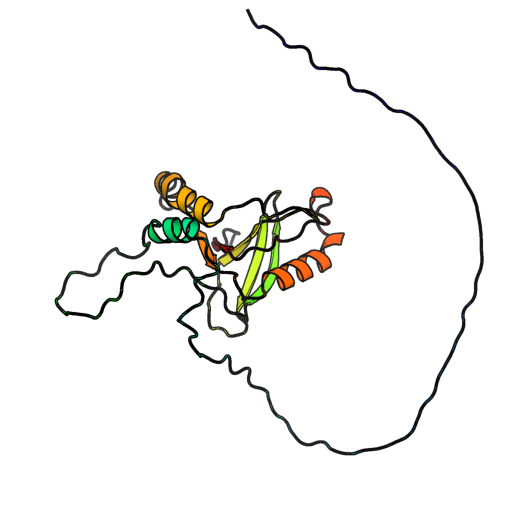? 1.990 -17.793 -34.674 1.00 39.44 88 GLY A N 1
ATOM 627 C CA . GLY A 1 88 ? 1.065 -18.440 -35.593 1.00 39.44 88 GLY A CA 1
ATOM 628 C C . GLY A 1 88 ? 0.048 -17.393 -36.030 1.00 39.44 88 GLY A C 1
ATOM 629 O O . GLY A 1 88 ? -0.583 -16.759 -35.188 1.00 39.44 88 GLY A O 1
ATOM 630 N N . ASP A 1 89 ? -0.015 -17.162 -37.336 1.00 46.84 89 ASP A N 1
ATOM 631 C CA . ASP A 1 89 ? -0.729 -16.082 -38.015 1.00 46.84 89 ASP A CA 1
ATOM 632 C C . ASP A 1 89 ? -2.202 -15.923 -37.609 1.00 46.84 89 ASP A C 1
ATOM 634 O O . ASP A 1 89 ? -2.996 -16.856 -37.721 1.00 46.84 89 ASP A O 1
ATOM 638 N N . SER A 1 90 ? -2.587 -14.700 -37.230 1.00 41.53 90 SER A N 1
ATOM 639 C CA . SER A 1 90 ? -3.944 -14.141 -37.359 1.00 41.53 90 SER A CA 1
ATOM 640 C C . SER A 1 90 ? -3.888 -12.616 -37.160 1.00 41.53 90 SER A C 1
ATOM 642 O O . SER A 1 90 ? -3.236 -12.165 -36.215 1.00 41.53 90 SER A O 1
ATOM 644 N N . PRO A 1 91 ? -4.555 -11.791 -37.994 1.00 43.09 91 PRO A N 1
ATOM 645 C CA . PRO A 1 91 ? -4.552 -10.339 -37.844 1.00 43.09 91 PRO A CA 1
ATOM 646 C C . PRO A 1 91 ? -5.573 -9.954 -36.767 1.00 43.09 91 PRO A C 1
ATOM 648 O O . PRO A 1 91 ? -6.692 -9.537 -37.055 1.00 43.09 91 PRO A O 1
ATOM 651 N N . ALA A 1 92 ? -5.212 -10.172 -35.504 1.00 40.09 92 ALA A N 1
ATOM 652 C CA . ALA A 1 92 ? -6.046 -9.804 -34.373 1.00 40.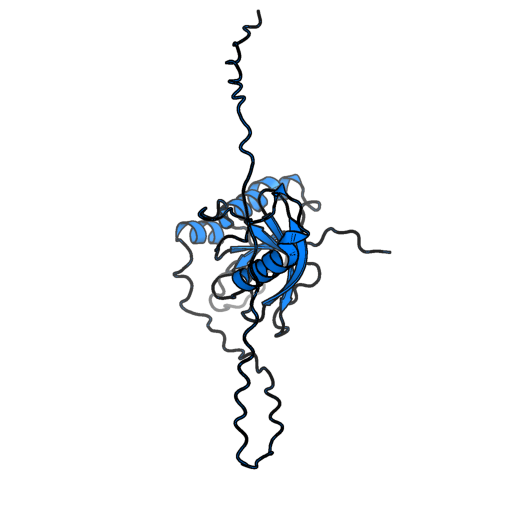09 92 ALA A CA 1
ATOM 653 C C . ALA A 1 92 ? -5.911 -8.302 -34.088 1.00 40.09 92 ALA A C 1
ATOM 655 O O . ALA A 1 92 ? -4.811 -7.775 -33.911 1.00 40.09 92 ALA A O 1
ATOM 656 N N . LEU A 1 93 ? -7.071 -7.644 -34.067 1.00 38.41 93 LEU A N 1
ATOM 657 C CA . LEU A 1 93 ? -7.348 -6.318 -33.521 1.00 38.41 93 LEU A CA 1
ATOM 658 C C . LEU A 1 93 ? -6.389 -5.913 -32.397 1.00 38.41 93 LEU A C 1
ATOM 660 O O . LEU A 1 93 ? -6.083 -6.705 -31.512 1.00 38.41 93 LEU A O 1
ATOM 664 N N . HIS A 1 94 ? -5.972 -4.649 -32.445 1.00 36.62 94 HIS A N 1
ATOM 665 C CA . HIS A 1 94 ? -5.097 -3.931 -31.522 1.00 36.62 94 HIS A CA 1
ATOM 666 C C . HIS A 1 94 ? -5.322 -4.217 -30.023 1.00 36.62 94 HIS A C 1
ATOM 668 O O . HIS A 1 94 ? -5.777 -3.361 -29.270 1.00 36.62 94 HIS A O 1
ATOM 674 N N . HIS A 1 95 ? -4.895 -5.372 -29.533 1.00 36.47 95 HIS A N 1
ATOM 675 C CA . HIS A 1 95 ? -4.621 -5.575 -28.122 1.00 36.47 95 HIS A CA 1
ATOM 676 C C . HIS A 1 95 ? -3.170 -5.190 -27.887 1.00 36.47 95 HIS A C 1
ATOM 678 O O . HIS A 1 95 ? -2.263 -6.020 -27.868 1.00 36.47 95 HIS A O 1
ATOM 684 N N . ARG A 1 96 ? -2.949 -3.878 -27.723 1.00 39.06 96 ARG A N 1
ATOM 685 C CA . ARG A 1 96 ? -1.752 -3.404 -27.027 1.00 39.06 96 ARG A CA 1
ATOM 686 C C . ARG A 1 96 ? -1.662 -4.202 -25.721 1.00 39.06 96 ARG A C 1
ATOM 688 O O . ARG A 1 96 ? -2.666 -4.251 -25.005 1.00 39.06 96 ARG A O 1
ATOM 695 N N . PRO A 1 97 ? -0.516 -4.814 -25.387 1.00 38.97 97 PRO A N 1
ATOM 696 C CA . PRO A 1 97 ? -0.312 -5.388 -24.070 1.00 38.97 97 PRO A CA 1
ATOM 697 C C . PRO A 1 97 ? -0.220 -4.216 -23.091 1.00 38.97 97 PRO A C 1
ATOM 699 O O . PRO A 1 97 ? 0.858 -3.745 -22.746 1.00 38.97 97 PRO A O 1
ATOM 702 N N . HIS A 1 98 ? -1.369 -3.673 -22.696 1.00 44.25 98 HIS A N 1
ATOM 703 C CA . HIS A 1 98 ? -1.448 -2.851 -21.508 1.00 44.25 98 HIS A CA 1
ATOM 704 C C . HIS A 1 98 ? -0.992 -3.761 -20.376 1.00 44.25 98 HIS A C 1
ATOM 706 O O . HIS A 1 98 ? -1.614 -4.793 -20.130 1.00 44.25 98 HIS A O 1
ATOM 712 N N . HIS A 1 99 ? 0.120 -3.415 -19.732 1.00 53.75 99 HIS A N 1
ATOM 713 C CA . HIS A 1 99 ? 0.481 -3.944 -18.425 1.00 53.75 99 HIS A CA 1
ATOM 714 C C . HIS A 1 99 ? -0.768 -3.805 -17.546 1.00 53.75 99 HIS A C 1
ATOM 716 O O . HIS A 1 99 ? -1.112 -2.691 -17.153 1.00 53.75 99 HIS A O 1
ATOM 722 N N . ARG A 1 100 ? -1.532 -4.888 -17.348 1.00 67.31 100 ARG A N 1
ATOM 723 C CA . ARG A 1 100 ? -2.817 -4.830 -16.639 1.00 67.31 100 ARG A CA 1
ATOM 724 C C . ARG A 1 100 ? -2.529 -4.739 -15.150 1.00 67.31 100 ARG A C 1
ATOM 726 O O . ARG A 1 100 ? -2.592 -5.721 -14.423 1.00 67.31 100 ARG A O 1
ATOM 733 N N . ILE A 1 101 ? -2.149 -3.543 -14.724 1.00 83.12 101 ILE A N 1
ATOM 734 C CA . ILE A 1 101 ? -2.114 -3.155 -13.324 1.00 83.12 101 ILE A CA 1
ATOM 735 C C . ILE A 1 101 ? -3.498 -3.444 -12.758 1.00 83.12 101 ILE A C 1
ATOM 737 O O . ILE A 1 101 ? -4.508 -2.988 -13.301 1.00 83.12 101 ILE A O 1
ATOM 741 N N . ARG A 1 102 ? -3.545 -4.233 -11.687 1.00 87.81 102 ARG A N 1
ATOM 742 C CA . ARG A 1 102 ? -4.809 -4.604 -11.059 1.00 87.81 102 ARG A CA 1
ATOM 743 C C . ARG A 1 102 ? -5.436 -3.370 -10.416 1.00 87.81 102 ARG A C 1
ATOM 745 O O . ARG A 1 102 ? -4.742 -2.546 -9.821 1.00 87.81 102 ARG A O 1
ATOM 752 N N . ARG A 1 103 ? -6.758 -3.262 -10.503 1.00 89.69 103 ARG A N 1
ATOM 753 C CA . ARG A 1 103 ? -7.550 -2.288 -9.746 1.00 89.69 103 ARG A CA 1
ATOM 754 C C . ARG A 1 103 ? -8.301 -3.027 -8.654 1.00 89.69 103 ARG A C 1
ATOM 756 O O . ARG A 1 103 ? -8.892 -4.067 -8.932 1.00 89.69 103 ARG A O 1
ATOM 763 N N . LEU A 1 104 ? -8.265 -2.508 -7.428 1.00 91.75 104 LEU A N 1
ATOM 764 C CA . LEU A 1 104 ? -9.048 -3.087 -6.344 1.00 91.75 104 LEU A CA 1
ATOM 765 C C . LEU A 1 104 ? -10.546 -2.868 -6.608 1.00 91.75 104 LEU A C 1
ATOM 767 O O . LEU A 1 104 ? -10.959 -1.723 -6.822 1.00 91.75 104 LEU A O 1
ATOM 771 N N . PRO A 1 105 ? -11.371 -3.929 -6.564 1.00 91.38 105 PRO A N 1
ATOM 772 C CA . PRO A 1 105 ? -12.822 -3.794 -6.614 1.00 91.38 105 PRO A CA 1
ATOM 773 C C . PRO A 1 105 ? -13.350 -2.914 -5.475 1.00 91.38 105 PRO A C 1
ATOM 775 O O . PRO A 1 105 ? -12.805 -2.923 -4.369 1.00 91.38 105 PRO A O 1
ATOM 778 N N . LYS A 1 106 ? -14.467 -2.212 -5.701 1.00 89.44 106 LYS A N 1
ATOM 779 C CA . LYS A 1 106 ? -15.157 -1.409 -4.664 1.00 89.44 106 LYS A CA 1
ATOM 780 C C . LYS A 1 106 ? -15.617 -2.254 -3.459 1.00 89.44 106 LYS A C 1
ATOM 782 O O . LYS A 1 106 ? -15.710 -1.752 -2.339 1.00 89.44 106 LYS A O 1
ATOM 787 N N . GLY A 1 107 ? -15.860 -3.549 -3.683 1.00 89.25 107 GLY A N 1
ATOM 788 C CA . GLY A 1 107 ? -16.187 -4.543 -2.654 1.00 89.25 107 GLY A CA 1
ATOM 789 C C . GLY A 1 107 ? -15.004 -4.967 -1.775 1.00 89.25 107 GLY A C 1
ATOM 790 O O . GLY A 1 107 ? -15.196 -5.718 -0.821 1.00 89.25 107 GLY A O 1
ATOM 791 N N . THR A 1 108 ? -13.788 -4.477 -2.042 1.00 94.31 108 THR A N 1
ATOM 792 C CA . THR A 1 108 ? -12.611 -4.837 -1.244 1.00 94.31 108 THR A CA 1
ATOM 793 C C . THR A 1 108 ? -12.732 -4.296 0.180 1.00 94.31 108 THR A C 1
ATOM 795 O O . THR A 1 108 ? -13.110 -3.136 0.401 1.00 94.31 108 THR A O 1
ATOM 798 N N . ARG A 1 109 ? -12.367 -5.116 1.167 1.00 94.75 109 ARG A N 1
ATOM 799 C CA . ARG A 1 109 ? -12.286 -4.712 2.575 1.00 94.75 109 ARG A CA 1
ATOM 800 C C . ARG A 1 109 ? -11.103 -5.355 3.301 1.00 94.75 109 ARG A C 1
ATOM 802 O O . ARG A 1 109 ? -10.673 -6.446 2.914 1.00 94.75 109 ARG A O 1
ATOM 809 N N . PRO A 1 110 ? -10.591 -4.719 4.369 1.00 96.38 110 PRO A N 1
ATOM 810 C CA . PRO A 1 110 ? -9.635 -5.374 5.242 1.00 96.38 110 PRO A CA 1
ATOM 811 C C . PRO A 1 110 ? -10.285 -6.537 5.988 1.00 96.38 110 PRO A C 1
ATOM 813 O O . PRO A 1 110 ? -11.388 -6.422 6.521 1.00 96.38 110 PRO A O 1
ATOM 816 N N . LEU A 1 111 ? -9.561 -7.646 6.048 1.00 94.50 111 LEU A N 1
ATOM 817 C CA . LEU A 1 111 ? -9.837 -8.765 6.938 1.00 94.50 111 LEU A CA 1
ATOM 818 C C . LEU A 1 111 ? -9.116 -8.602 8.266 1.00 94.50 111 LEU A C 1
ATOM 820 O O . LEU A 1 111 ? -9.709 -8.789 9.325 1.00 94.50 111 LEU A O 1
ATOM 824 N N . ARG A 1 112 ? -7.819 -8.288 8.211 1.00 95.38 112 ARG A N 1
ATOM 825 C CA . ARG A 1 112 ? -6.966 -8.282 9.397 1.00 95.38 112 ARG A CA 1
ATOM 826 C C . ARG A 1 112 ? -5.751 -7.390 9.212 1.00 95.38 112 ARG A C 1
ATOM 828 O O . ARG A 1 112 ? -5.151 -7.340 8.141 1.00 95.38 112 ARG A O 1
ATOM 835 N N . PHE A 1 113 ? -5.339 -6.740 10.293 1.00 97.44 113 PHE A N 1
ATOM 836 C CA . PHE A 1 113 ? -4.042 -6.083 10.369 1.00 97.44 113 PHE A CA 1
ATOM 837 C C . PHE A 1 113 ? -2.924 -7.117 10.563 1.00 97.44 113 PHE A C 1
ATOM 839 O O . PHE A 1 113 ? -2.951 -7.902 11.512 1.00 97.44 113 PHE A O 1
ATOM 846 N N . ILE A 1 114 ? -1.942 -7.126 9.660 1.00 97.25 114 ILE A N 1
ATOM 847 C CA . ILE A 1 114 ? -0.808 -8.061 9.712 1.00 97.25 114 ILE A CA 1
ATOM 848 C C . ILE A 1 114 ? 0.358 -7.470 10.487 1.00 97.25 114 ILE A C 1
ATOM 850 O O . ILE A 1 114 ? 1.012 -8.162 11.266 1.00 97.25 114 ILE A O 1
ATOM 854 N N . GLY A 1 115 ? 0.640 -6.192 10.256 1.00 96.44 115 GLY A N 1
ATOM 855 C CA . GLY A 1 115 ? 1.757 -5.523 10.890 1.00 96.44 115 GLY A CA 1
ATOM 856 C C . GLY A 1 115 ? 2.068 -4.177 10.267 1.00 96.44 115 GLY A C 1
ATOM 857 O O . GLY A 1 115 ? 1.511 -3.772 9.248 1.00 96.44 115 GLY A O 1
ATOM 858 N N . GLU A 1 116 ? 2.997 -3.472 10.896 1.00 96.25 116 GLU A N 1
ATOM 859 C CA . GLU A 1 116 ? 3.426 -2.155 10.454 1.00 96.25 116 GLU A CA 1
ATOM 860 C C . GLU A 1 116 ? 4.903 -1.905 10.753 1.00 96.25 116 GLU A C 1
ATOM 862 O O . GLU A 1 116 ? 5.475 -2.410 11.723 1.00 96.25 116 GLU A O 1
ATOM 867 N N . GLY A 1 117 ? 5.509 -1.079 9.907 1.00 93.38 117 GLY A N 1
ATOM 868 C CA . GLY A 1 117 ? 6.834 -0.510 10.103 1.00 93.38 117 GLY A CA 1
ATOM 869 C C . GLY A 1 117 ? 6.763 0.991 10.370 1.00 93.38 117 GLY A C 1
ATOM 870 O O . GLY A 1 117 ? 5.706 1.549 10.652 1.00 93.38 117 GLY A O 1
ATOM 871 N N . ALA A 1 118 ? 7.900 1.675 10.248 1.00 90.75 118 ALA A N 1
ATOM 872 C CA . ALA A 1 118 ? 7.925 3.139 10.305 1.00 90.75 118 ALA A CA 1
ATOM 873 C C . ALA A 1 118 ? 7.143 3.766 9.136 1.00 90.75 118 ALA A C 1
ATOM 875 O O . ALA A 1 118 ? 6.386 4.708 9.330 1.00 90.75 118 ALA A O 1
ATOM 876 N N . ALA A 1 119 ? 7.303 3.191 7.943 1.00 92.00 119 ALA A N 1
ATOM 877 C CA . ALA A 1 119 ? 6.815 3.745 6.686 1.00 92.00 119 ALA A CA 1
ATOM 878 C C . ALA A 1 119 ? 5.463 3.188 6.218 1.00 92.00 119 ALA A C 1
ATOM 880 O O . ALA A 1 119 ? 4.717 3.894 5.553 1.00 92.00 119 ALA A O 1
ATOM 881 N N . ASN A 1 120 ? 5.155 1.923 6.517 1.00 95.62 120 ASN A N 1
ATOM 882 C CA . ASN A 1 120 ? 4.038 1.210 5.894 1.00 95.62 120 ASN A CA 1
ATOM 883 C C . ASN A 1 120 ? 3.222 0.421 6.919 1.00 95.62 120 ASN A C 1
ATOM 885 O O . ASN A 1 120 ? 3.755 0.010 7.953 1.00 95.62 120 ASN A O 1
ATOM 889 N N . ALA A 1 121 ? 1.960 0.174 6.589 1.00 96.88 121 ALA A N 1
ATOM 890 C CA . ALA A 1 121 ? 1.084 -0.800 7.225 1.00 96.88 121 ALA A CA 1
ATOM 891 C C . ALA A 1 121 ? 0.717 -1.890 6.210 1.00 96.88 121 ALA A C 1
ATOM 893 O O . ALA A 1 121 ? 0.679 -1.638 5.002 1.00 96.88 121 ALA A O 1
ATOM 894 N N . VAL A 1 122 ? 0.498 -3.105 6.705 1.00 97.94 122 VAL A N 1
ATOM 895 C CA . VAL A 1 122 ? 0.201 -4.289 5.900 1.00 97.94 122 VAL A CA 1
ATOM 896 C C . VAL A 1 122 ? -1.077 -4.938 6.412 1.00 97.94 122 VAL A C 1
ATOM 898 O O . VAL A 1 122 ? -1.221 -5.188 7.613 1.00 97.94 122 VAL A O 1
ATOM 901 N N . PHE A 1 123 ? -1.984 -5.231 5.488 1.00 98.31 123 PHE A N 1
ATOM 902 C CA . PHE A 1 123 ? -3.304 -5.774 5.772 1.00 98.31 123 PHE A CA 1
ATOM 903 C C . PHE A 1 123 ? -3.582 -6.997 4.912 1.00 98.31 123 PHE A C 1
ATOM 905 O O . PHE A 1 123 ? -3.209 -7.060 3.744 1.00 98.31 123 PHE A O 1
ATOM 912 N N . GLU A 1 124 ? -4.285 -7.951 5.494 1.00 97.25 124 GLU A N 1
ATOM 913 C CA . GLU A 1 124 ? -4.981 -8.993 4.757 1.00 97.25 124 GLU A CA 1
ATOM 914 C C . GLU A 1 124 ? -6.294 -8.404 4.248 1.00 97.25 124 GLU A C 1
ATOM 916 O O . GLU A 1 124 ? -6.987 -7.709 4.998 1.00 97.25 124 GLU A O 1
ATOM 921 N N . ILE A 1 125 ? -6.628 -8.652 2.986 1.00 96.19 125 ILE A N 1
ATOM 922 C CA . ILE A 1 125 ? -7.826 -8.113 2.339 1.00 96.19 125 ILE A CA 1
ATOM 923 C C . ILE A 1 125 ? -8.618 -9.233 1.675 1.00 96.19 125 ILE A C 1
ATOM 925 O O . ILE A 1 125 ? -8.074 -10.285 1.351 1.00 96.19 125 ILE A O 1
ATOM 929 N N . LYS A 1 126 ? -9.902 -8.983 1.438 1.00 94.25 126 LYS A N 1
ATOM 930 C CA . LYS A 1 126 ? -10.724 -9.810 0.556 1.00 94.25 126 LYS A CA 1
ATOM 931 C C . LYS A 1 126 ? -11.656 -8.951 -0.275 1.00 94.25 126 LYS A C 1
ATOM 933 O O . LYS A 1 126 ? -11.940 -7.811 0.096 1.00 94.25 126 LYS A O 1
ATOM 938 N N . ASP A 1 127 ? -12.154 -9.533 -1.353 1.00 90.00 127 ASP A N 1
ATOM 939 C CA . ASP A 1 127 ? -13.256 -8.985 -2.126 1.00 90.00 127 ASP A CA 1
ATOM 940 C C . ASP A 1 127 ? -14.564 -9.680 -1.732 1.00 90.00 127 ASP A C 1
ATOM 942 O O . ASP A 1 127 ? -14.702 -10.891 -1.900 1.00 90.00 127 ASP A O 1
ATOM 946 N N . ASP A 1 128 ? -15.529 -8.924 -1.205 1.00 81.56 128 ASP A N 1
ATOM 947 C CA . ASP A 1 128 ? -16.848 -9.471 -0.859 1.00 81.56 128 ASP A CA 1
ATOM 948 C C . ASP A 1 128 ? -17.660 -9.879 -2.100 1.00 81.56 128 ASP A C 1
ATOM 950 O O . ASP A 1 128 ? -18.550 -10.720 -1.997 1.00 81.56 128 ASP A O 1
ATOM 954 N N . CYS A 1 129 ? -17.331 -9.333 -3.276 1.00 75.12 129 CYS A N 1
ATOM 955 C CA . CYS A 1 129 ? -17.956 -9.700 -4.547 1.00 75.12 129 CYS A CA 1
ATOM 956 C C . CYS A 1 129 ? -17.327 -10.940 -5.208 1.00 75.12 129 CYS A C 1
ATOM 958 O O . CYS A 1 129 ? -17.803 -11.357 -6.263 1.00 75.12 129 CYS A O 1
ATOM 960 N N . ALA A 1 130 ? -16.254 -11.502 -4.631 1.00 72.12 130 ALA A N 1
ATOM 961 C CA . ALA A 1 130 ? -15.475 -12.613 -5.192 1.00 72.12 130 ALA A CA 1
ATOM 962 C C . ALA A 1 130 ? -15.010 -12.409 -6.655 1.00 72.12 130 ALA A C 1
ATOM 964 O O . ALA A 1 130 ? -14.740 -13.376 -7.365 1.00 72.12 130 ALA A O 1
ATOM 965 N N . ALA A 1 131 ? -14.900 -11.160 -7.119 1.00 70.00 131 ALA A N 1
ATOM 966 C CA . ALA A 1 131 ? -14.434 -10.836 -8.465 1.00 70.00 131 ALA A CA 1
ATOM 967 C C . ALA A 1 131 ? -12.902 -10.895 -8.567 1.00 70.00 131 ALA A C 1
ATOM 969 O O . ALA A 1 131 ? -12.361 -11.100 -9.655 1.00 70.00 131 ALA A O 1
ATOM 970 N N . ALA A 1 132 ? -12.201 -10.726 -7.443 1.00 78.38 132 ALA A N 1
ATOM 971 C CA . ALA A 1 132 ? -10.752 -10.841 -7.352 1.00 78.38 132 ALA A CA 1
ATOM 972 C C . ALA A 1 132 ? -10.323 -11.848 -6.274 1.00 78.38 132 ALA A C 1
ATOM 974 O O . ALA A 1 132 ? -10.778 -11.787 -5.132 1.00 78.38 132 ALA A O 1
ATOM 975 N N . ASP A 1 133 ? -9.394 -12.737 -6.635 1.00 84.94 133 ASP A N 1
ATOM 976 C CA . ASP A 1 133 ? -8.708 -13.604 -5.680 1.00 84.94 133 ASP A CA 1
ATOM 977 C C . ASP A 1 133 ? -7.451 -12.904 -5.140 1.00 84.94 133 ASP A C 1
ATOM 979 O O . ASP A 1 133 ? -6.519 -12.589 -5.888 1.00 84.94 133 ASP A O 1
ATOM 983 N N . PHE A 1 134 ? -7.452 -12.646 -3.831 1.00 90.75 134 PHE A N 1
ATOM 984 C CA . PHE A 1 134 ? -6.319 -12.093 -3.084 1.00 90.75 134 PHE A CA 1
ATOM 985 C C . PHE A 1 134 ? -5.654 -13.139 -2.179 1.00 90.75 134 PHE A C 1
ATOM 987 O O . PHE A 1 134 ? -4.850 -12.790 -1.315 1.00 90.75 134 PHE A O 1
ATOM 994 N N . THR A 1 135 ? -5.979 -14.423 -2.349 1.00 89.8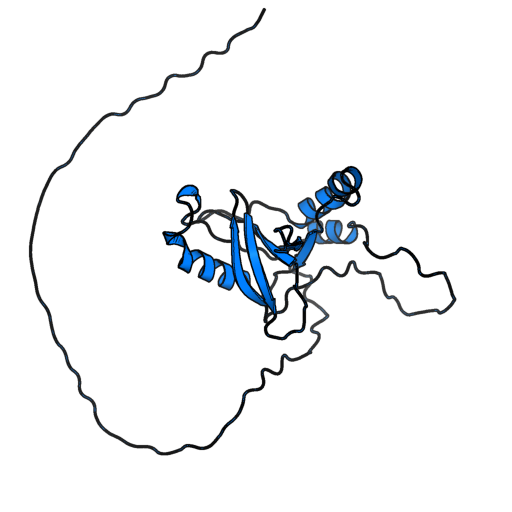1 135 THR A N 1
ATOM 995 C CA . THR A 1 135 ? -5.412 -15.505 -1.542 1.00 89.81 135 THR A CA 1
ATOM 996 C C . THR A 1 135 ? -3.887 -15.510 -1.645 1.00 89.81 135 THR A C 1
ATOM 998 O O . THR A 1 135 ? -3.314 -15.538 -2.732 1.00 89.81 135 THR A O 1
ATOM 1001 N N . GLY A 1 136 ? -3.215 -15.480 -0.491 1.00 92.12 136 GLY A N 1
ATOM 1002 C CA . GLY A 1 136 ? -1.752 -15.436 -0.414 1.00 92.12 136 GLY A CA 1
ATOM 1003 C C . GLY A 1 136 ? -1.130 -14.068 -0.716 1.00 92.12 136 GLY A C 1
ATOM 1004 O O . GLY A 1 136 ? 0.095 -13.979 -0.782 1.00 92.12 136 GLY A O 1
ATOM 1005 N N . LEU A 1 137 ? -1.936 -13.012 -0.871 1.00 95.69 137 LEU A N 1
ATOM 1006 C CA . LEU A 1 137 ? -1.478 -11.637 -1.059 1.00 95.69 137 LEU A CA 1
ATOM 1007 C C . LEU A 1 137 ? -1.894 -10.746 0.116 1.00 95.69 137 LEU A C 1
ATOM 1009 O O . LEU A 1 137 ? -2.966 -10.889 0.700 1.00 95.69 137 LEU A O 1
ATOM 1013 N N . LEU A 1 138 ? -1.043 -9.775 0.436 1.00 97.62 138 LEU A N 1
ATOM 1014 C CA . LEU A 1 138 ? -1.273 -8.752 1.448 1.00 97.62 138 LEU A CA 1
ATOM 1015 C C . LEU A 1 138 ? -1.211 -7.366 0.814 1.00 97.62 138 LEU A C 1
ATOM 1017 O O . LEU A 1 138 ? -0.360 -7.091 -0.030 1.00 97.62 138 LEU A O 1
ATOM 1021 N N . LEU A 1 139 ? -2.066 -6.458 1.272 1.00 97.88 139 LEU A N 1
ATOM 1022 C CA . LEU A 1 139 ? -2.051 -5.062 0.862 1.00 97.88 139 LEU A CA 1
ATOM 1023 C C . LEU A 1 139 ? -1.069 -4.268 1.729 1.00 97.88 139 LEU A C 1
ATOM 1025 O O . LEU A 1 139 ? -1.284 -4.101 2.931 1.00 97.88 139 LEU A O 1
ATOM 1029 N N . ARG A 1 140 ? -0.009 -3.738 1.115 1.00 97.44 140 ARG A N 1
ATOM 1030 C CA . ARG A 1 140 ? 0.951 -2.813 1.728 1.00 97.44 140 ARG A CA 1
ATOM 1031 C C . ARG A 1 140 ? 0.664 -1.382 1.291 1.00 97.44 140 ARG A C 1
ATOM 1033 O O . ARG A 1 140 ? 0.692 -1.069 0.100 1.00 97.44 140 ARG A O 1
ATOM 1040 N N . VAL A 1 141 ? 0.482 -0.506 2.274 1.00 96.44 141 VAL A N 1
ATOM 1041 C CA . VAL A 1 141 ? 0.181 0.915 2.073 1.00 96.44 141 VAL A CA 1
ATOM 1042 C C . VAL A 1 141 ? 1.019 1.816 2.978 1.00 96.44 141 VAL A C 1
ATOM 1044 O O . VAL A 1 141 ? 1.436 1.431 4.072 1.00 96.44 141 VAL A O 1
ATOM 1047 N N . ALA A 1 142 ? 1.258 3.030 2.503 1.00 95.25 142 ALA A N 1
ATOM 1048 C CA . ALA A 1 142 ? 2.014 4.085 3.152 1.00 95.25 142 ALA A CA 1
ATOM 1049 C C . ALA A 1 142 ? 1.293 4.623 4.388 1.00 95.25 142 ALA A C 1
ATOM 1051 O O . ALA A 1 142 ? 0.111 4.968 4.334 1.00 95.25 142 ALA A O 1
ATOM 1052 N N . LYS A 1 143 ? 2.037 4.776 5.482 1.00 94.00 143 LYS A N 1
ATOM 1053 C CA . LYS A 1 143 ? 1.582 5.499 6.666 1.00 94.00 143 LYS A CA 1
ATOM 1054 C C . LYS A 1 143 ? 2.024 6.949 6.631 1.00 94.00 143 LYS A C 1
ATOM 1056 O O . LYS A 1 143 ? 3.092 7.278 6.118 1.00 94.00 143 LYS A O 1
ATOM 1061 N N . VAL A 1 144 ? 1.231 7.788 7.276 1.00 92.25 144 VAL A N 1
ATOM 1062 C CA . VAL A 1 144 ? 1.527 9.197 7.508 1.00 92.25 144 VAL A CA 1
ATOM 1063 C C . VAL A 1 144 ? 1.183 9.584 8.944 1.00 92.25 144 VAL A C 1
ATOM 1065 O O . VAL A 1 144 ? 0.433 8.899 9.647 1.00 92.25 144 VAL A O 1
ATOM 1068 N N . GLN A 1 145 ? 1.765 10.694 9.384 1.00 87.06 145 GLN A N 1
ATOM 1069 C CA . GLN A 1 145 ? 1.337 11.388 10.593 1.00 87.06 145 GLN A CA 1
ATOM 1070 C C . GLN A 1 145 ? 0.222 12.385 10.259 1.00 87.06 145 GLN A C 1
ATOM 1072 O O . GLN A 1 145 ? 0.032 12.772 9.105 1.00 87.06 145 GLN A O 1
ATOM 1077 N N . ARG A 1 146 ? -0.515 12.828 11.280 1.00 79.06 146 ARG A N 1
ATOM 1078 C CA . ARG A 1 146 ? -1.608 13.793 11.102 1.00 79.06 146 ARG A CA 1
ATOM 1079 C C . ARG A 1 146 ? -1.080 15.105 10.534 1.00 79.06 146 ARG A C 1
ATOM 1081 O O . ARG A 1 146 ? -0.108 15.654 11.037 1.00 79.06 146 ARG A O 1
ATOM 1088 N N . GLY A 1 147 ? -1.717 15.564 9.457 1.00 72.81 147 GLY A N 1
ATOM 1089 C CA . GLY A 1 147 ? -1.313 16.764 8.724 1.00 72.81 147 GLY A CA 1
ATOM 1090 C C . GLY A 1 147 ? -0.115 16.583 7.784 1.00 72.81 147 GLY A C 1
ATOM 1091 O O . GLY A 1 147 ? 0.366 17.576 7.253 1.00 72.81 147 GLY A O 1
ATOM 1092 N N . GLN A 1 148 ? 0.377 15.357 7.569 1.00 79.44 148 GLN A N 1
ATOM 1093 C CA . GLN A 1 148 ? 1.456 15.076 6.616 1.00 79.44 148 GLN A CA 1
ATOM 1094 C C . GLN A 1 148 ? 0.918 14.419 5.342 1.00 79.44 148 GLN A C 1
ATOM 1096 O O . GLN A 1 148 ? 0.035 13.561 5.391 1.00 79.44 148 GLN A O 1
ATOM 1101 N N . ALA A 1 149 ? 1.483 14.806 4.199 1.00 75.19 149 ALA A N 1
ATOM 1102 C CA . ALA A 1 149 ? 1.203 14.159 2.925 1.00 75.19 149 ALA A CA 1
ATOM 1103 C C . ALA A 1 149 ? 1.898 12.782 2.841 1.00 75.19 149 ALA A C 1
ATOM 1105 O O . ALA A 1 149 ? 2.944 12.580 3.470 1.00 75.19 149 ALA A O 1
ATOM 1106 N N . PRO A 1 150 ? 1.361 11.833 2.053 1.00 74.44 150 PRO A N 1
ATOM 1107 C CA . PRO A 1 150 ? 2.054 10.586 1.750 1.00 74.44 150 PRO A CA 1
ATOM 1108 C C . PRO A 1 150 ? 3.432 10.863 1.149 1.00 74.44 150 PRO A C 1
ATOM 1110 O O . PRO A 1 150 ? 3.568 11.616 0.190 1.00 74.44 150 PRO A O 1
ATOM 1113 N N . SER A 1 151 ? 4.465 10.231 1.701 1.00 69.75 151 SER A N 1
ATOM 1114 C CA . SER A 1 151 ? 5.856 10.457 1.291 1.00 69.75 151 SER A CA 1
ATOM 1115 C C . SER A 1 151 ? 6.298 9.607 0.096 1.00 69.75 151 SER A C 1
ATOM 1117 O O . SER A 1 151 ? 7.422 9.748 -0.385 1.00 69.75 151 SER A O 1
ATOM 1119 N N . PHE A 1 152 ? 5.449 8.695 -0.379 1.00 81.00 152 PHE A N 1
ATOM 1120 C CA . PHE A 1 152 ? 5.858 7.609 -1.261 1.00 81.00 152 PHE A CA 1
ATOM 1121 C C . PHE A 1 152 ? 5.262 7.716 -2.663 1.00 81.00 152 PHE A C 1
ATOM 1123 O O . PHE A 1 152 ? 4.050 7.668 -2.842 1.00 81.00 152 PHE A O 1
ATOM 1130 N N . ASN A 1 153 ? 6.138 7.748 -3.672 1.00 88.69 153 ASN A N 1
ATOM 1131 C CA . ASN A 1 153 ? 5.763 7.525 -5.067 1.00 88.69 153 ASN A CA 1
ATOM 1132 C C . ASN A 1 153 ? 5.813 6.011 -5.362 1.00 88.69 153 ASN A C 1
ATOM 1134 O O . ASN A 1 153 ? 6.894 5.416 -5.445 1.00 88.69 153 ASN A O 1
ATOM 1138 N N . TYR A 1 154 ? 4.644 5.375 -5.456 1.00 92.38 154 TYR A N 1
ATOM 1139 C CA . TYR A 1 154 ? 4.525 3.934 -5.698 1.00 92.38 154 TYR A CA 1
ATOM 1140 C C . TYR A 1 154 ? 4.992 3.514 -7.101 1.00 92.38 154 TYR A C 1
ATOM 1142 O O . TYR A 1 154 ? 5.766 2.557 -7.180 1.00 92.38 154 TYR A O 1
ATOM 1150 N N . PRO A 1 155 ? 4.628 4.208 -8.200 1.00 91.25 155 PRO A N 1
ATOM 1151 C CA . PRO A 1 155 ? 5.175 3.903 -9.524 1.00 91.25 155 PRO A CA 1
ATOM 1152 C C . PRO A 1 155 ? 6.709 3.898 -9.562 1.00 91.25 155 PRO A C 1
ATOM 1154 O O . PRO A 1 155 ? 7.321 2.957 -10.073 1.00 91.25 155 PRO A O 1
ATOM 1157 N N . ALA A 1 156 ? 7.354 4.903 -8.964 1.00 90.56 156 ALA A N 1
ATOM 1158 C CA . ALA A 1 156 ? 8.810 4.988 -8.890 1.00 90.56 156 ALA A CA 1
ATOM 1159 C C . ALA A 1 156 ? 9.416 3.833 -8.076 1.00 90.56 156 ALA A C 1
ATOM 1161 O O . ALA A 1 156 ? 10.411 3.241 -8.499 1.00 90.56 156 ALA A O 1
ATOM 1162 N N . GLN A 1 157 ? 8.797 3.463 -6.949 1.00 92.75 157 GLN A N 1
ATOM 1163 C CA . GLN A 1 157 ? 9.204 2.287 -6.173 1.00 92.75 157 GLN A CA 1
ATOM 1164 C C . GLN A 1 157 ? 9.079 0.992 -6.976 1.00 92.75 157 GLN A C 1
ATOM 1166 O O . GLN A 1 157 ? 10.000 0.177 -6.942 1.00 92.75 157 GLN A O 1
ATOM 1171 N N . GLN A 1 158 ? 7.982 0.805 -7.717 1.00 92.88 158 GLN A N 1
ATOM 1172 C CA . GLN A 1 158 ? 7.788 -0.382 -8.550 1.00 92.88 158 GLN A CA 1
ATOM 1173 C C . GLN A 1 158 ? 8.851 -0.463 -9.642 1.00 92.88 158 GLN A C 1
ATOM 1175 O O . GLN A 1 158 ? 9.444 -1.521 -9.854 1.00 92.88 158 GLN A O 1
ATOM 1180 N N . ARG A 1 159 ? 9.139 0.666 -10.297 1.00 91.81 159 ARG A N 1
ATOM 1181 C CA . ARG A 1 159 ? 10.189 0.755 -11.312 1.00 91.81 159 ARG A CA 1
ATOM 1182 C C . ARG A 1 159 ? 11.553 0.399 -10.735 1.00 91.81 159 ARG A C 1
ATOM 1184 O O . ARG A 1 159 ? 12.268 -0.395 -11.335 1.00 91.81 159 ARG A O 1
ATOM 1191 N N . PHE A 1 160 ? 11.910 0.956 -9.579 1.00 93.25 160 PHE A N 1
ATOM 1192 C CA . PHE A 1 160 ? 13.178 0.650 -8.917 1.00 93.25 160 PHE A CA 1
ATOM 1193 C C . PHE A 1 160 ? 13.261 -0.823 -8.502 1.00 93.25 160 PHE A C 1
ATOM 1195 O O . PHE A 1 160 ? 14.267 -1.483 -8.752 1.00 93.25 160 PHE A O 1
ATOM 1202 N N . TYR A 1 161 ? 12.185 -1.376 -7.938 1.00 93.12 161 TYR A N 1
ATOM 1203 C CA . TYR A 1 161 ? 12.123 -2.791 -7.593 1.00 93.12 161 TYR A CA 1
ATOM 1204 C C . TYR A 1 161 ? 12.348 -3.679 -8.828 1.00 93.12 161 TYR A C 1
ATOM 1206 O O . TYR A 1 161 ? 13.213 -4.551 -8.801 1.00 93.12 161 TYR A O 1
ATOM 1214 N N . GLN A 1 162 ? 11.644 -3.425 -9.933 1.00 91.38 162 GLN A N 1
ATOM 1215 C CA . GLN A 1 162 ? 11.762 -4.229 -11.153 1.00 91.38 162 GLN A CA 1
ATOM 1216 C C . GLN A 1 162 ? 13.107 -4.062 -11.868 1.00 91.38 162 GLN A C 1
ATOM 1218 O O . GLN A 1 162 ? 13.641 -5.043 -12.376 1.00 91.38 162 GLN A O 1
ATOM 1223 N N . ALA A 1 163 ? 13.648 -2.844 -11.922 1.00 92.12 163 ALA A N 1
ATOM 1224 C CA . ALA A 1 163 ? 14.867 -2.546 -12.670 1.00 92.12 163 ALA A CA 1
ATOM 1225 C C . ALA A 1 163 ? 16.152 -2.818 -11.878 1.00 92.12 163 ALA A C 1
ATOM 1227 O O . ALA A 1 163 ? 17.186 -3.098 -12.478 1.00 92.12 163 ALA A O 1
ATOM 1228 N N . SER A 1 164 ? 16.110 -2.710 -10.548 1.00 94.38 164 SER A N 1
ATOM 1229 C CA . SER A 1 164 ? 17.313 -2.745 -9.708 1.00 94.38 164 SER A CA 1
ATOM 1230 C C . SER A 1 164 ? 17.314 -3.884 -8.697 1.00 94.38 164 SER A C 1
ATOM 1232 O O . SER A 1 164 ? 18.362 -4.476 -8.483 1.00 94.38 164 SER A O 1
ATOM 1234 N N . ILE A 1 165 ? 16.176 -4.228 -8.087 1.00 94.12 165 ILE A N 1
ATOM 1235 C CA . ILE A 1 165 ? 16.137 -5.237 -7.012 1.00 94.12 165 ILE A CA 1
ATOM 1236 C C . ILE A 1 165 ? 15.884 -6.643 -7.562 1.00 94.12 165 ILE A C 1
ATOM 1238 O O . ILE A 1 165 ? 16.660 -7.562 -7.300 1.00 94.12 165 ILE A O 1
ATOM 1242 N N . LYS A 1 166 ? 14.825 -6.816 -8.360 1.00 92.81 166 LYS A N 1
ATOM 1243 C CA . LYS A 1 166 ? 14.422 -8.111 -8.925 1.00 92.81 166 LYS A CA 1
ATOM 1244 C C . LYS A 1 166 ? 15.542 -8.789 -9.736 1.00 92.81 166 LYS A C 1
ATOM 1246 O O . LYS A 1 166 ? 15.734 -9.985 -9.533 1.00 92.81 166 LYS A O 1
ATOM 1251 N N . PRO A 1 167 ? 16.336 -8.090 -10.576 1.00 94.94 167 PRO A N 1
ATOM 1252 C CA . PRO A 1 167 ? 17.428 -8.726 -11.319 1.00 94.94 167 PRO A CA 1
ATOM 1253 C C . PRO A 1 167 ? 18.558 -9.250 -10.427 1.00 94.94 167 PRO A C 1
ATOM 1255 O O . PRO A 1 167 ? 19.222 -10.212 -10.796 1.00 94.94 167 PRO A O 1
ATOM 1258 N N . LEU A 1 168 ? 18.773 -8.636 -9.258 1.00 96.44 168 LEU A N 1
ATOM 1259 C CA . LEU A 1 168 ? 19.817 -9.048 -8.315 1.00 96.44 168 LEU A CA 1
ATOM 1260 C C . LEU A 1 168 ? 19.389 -10.248 -7.467 1.00 96.44 168 LEU A C 1
ATOM 1262 O O . LEU A 1 168 ? 20.208 -11.107 -7.160 1.00 96.44 168 LEU A O 1
ATOM 1266 N N . LEU A 1 169 ? 18.113 -10.300 -7.078 1.00 94.50 169 LEU A N 1
ATOM 1267 C CA . LEU A 1 169 ? 17.575 -11.363 -6.223 1.00 94.50 169 LEU A CA 1
ATOM 1268 C C . LEU A 1 169 ? 17.030 -12.561 -7.017 1.00 94.50 169 LEU A C 1
ATOM 1270 O O . LEU A 1 169 ? 16.874 -13.648 -6.460 1.00 94.50 169 LEU A O 1
ATOM 1274 N N . GLY A 1 170 ? 16.731 -12.383 -8.307 1.00 91.12 170 GLY A N 1
ATOM 1275 C CA . GLY A 1 170 ? 16.193 -13.433 -9.168 1.00 91.12 170 GLY A CA 1
ATOM 1276 C C . GLY A 1 170 ? 14.909 -14.041 -8.597 1.00 91.12 170 GLY A C 1
ATOM 1277 O O . GLY A 1 170 ? 13.986 -13.321 -8.216 1.00 91.12 170 GLY A O 1
ATOM 1278 N N . GLY A 1 171 ? 14.864 -15.372 -8.510 1.00 90.00 171 GLY A N 1
ATOM 1279 C CA . GLY A 1 171 ? 13.727 -16.116 -7.953 1.00 90.00 171 GLY A CA 1
ATOM 1280 C C . GLY A 1 171 ? 13.512 -15.943 -6.444 1.00 90.00 171 GLY A C 1
ATOM 1281 O O . GLY A 1 171 ? 12.487 -16.378 -5.937 1.00 90.00 171 GLY A O 1
ATOM 1282 N N . HIS A 1 172 ? 14.440 -15.304 -5.725 1.00 92.62 172 HIS A N 1
ATOM 1283 C CA . HIS A 1 172 ? 14.282 -14.990 -4.299 1.00 92.62 172 HIS A CA 1
ATOM 1284 C C . HIS A 1 172 ? 13.626 -13.625 -4.056 1.00 92.62 172 HIS A C 1
ATOM 1286 O O . HIS A 1 172 ? 13.390 -13.244 -2.909 1.00 92.62 172 HIS A O 1
ATOM 1292 N N . ALA A 1 173 ? 13.366 -12.853 -5.114 1.00 93.19 173 ALA A N 1
ATOM 1293 C CA . ALA A 1 173 ? 12.657 -11.593 -4.991 1.00 93.19 173 ALA A CA 1
ATOM 1294 C C . ALA A 1 173 ? 11.190 -11.864 -4.626 1.00 93.19 173 ALA A C 1
ATOM 1296 O O . ALA A 1 173 ? 10.471 -12.490 -5.401 1.00 93.19 173 ALA A O 1
ATOM 1297 N N . VAL A 1 174 ? 10.743 -11.354 -3.474 1.00 92.69 174 VAL A N 1
ATOM 1298 C CA . VAL A 1 174 ? 9.338 -11.449 -3.036 1.00 92.69 174 VAL A CA 1
ATOM 1299 C C . VAL A 1 174 ? 8.425 -10.887 -4.113 1.00 92.69 174 VAL A C 1
ATOM 1301 O O . VAL A 1 174 ? 8.679 -9.777 -4.593 1.00 92.69 174 VAL A O 1
ATOM 1304 N N . HIS A 1 175 ? 7.365 -11.609 -4.473 1.00 92.25 175 HIS A N 1
ATOM 1305 C CA . HIS A 1 175 ? 6.413 -11.105 -5.450 1.00 92.25 175 HIS A CA 1
ATOM 1306 C C . HIS A 1 175 ? 5.722 -9.835 -4.925 1.00 92.25 175 HIS A C 1
ATOM 1308 O O . HIS A 1 175 ? 5.160 -9.808 -3.829 1.00 92.25 175 HIS A O 1
ATOM 1314 N N . GLN A 1 176 ? 5.792 -8.763 -5.715 1.00 93.62 176 GLN A N 1
ATOM 1315 C CA . GLN A 1 176 ? 5.151 -7.484 -5.435 1.00 93.62 176 GLN A CA 1
ATOM 1316 C C . GLN A 1 176 ? 4.571 -6.909 -6.730 1.00 93.62 176 GLN A C 1
ATOM 1318 O O . GLN A 1 176 ? 5.291 -6.722 -7.720 1.00 93.62 176 GLN A O 1
ATOM 1323 N N . GLU A 1 177 ? 3.290 -6.557 -6.692 1.00 91.88 177 GLU A N 1
ATOM 1324 C CA . GLU A 1 177 ? 2.573 -5.918 -7.790 1.00 91.88 177 GLU A CA 1
ATOM 1325 C C . GLU A 1 177 ? 1.988 -4.566 -7.363 1.00 91.88 177 GLU A C 1
ATOM 1327 O O . GLU A 1 177 ? 1.478 -4.393 -6.255 1.00 91.88 177 GLU A O 1
ATOM 1332 N N . LEU A 1 178 ? 2.095 -3.582 -8.258 1.00 94.38 178 LEU A N 1
ATOM 1333 C CA . LEU A 1 178 ? 1.452 -2.282 -8.096 1.00 94.38 178 LEU A CA 1
ATOM 1334 C C . LEU A 1 178 ? -0.054 -2.446 -8.322 1.00 94.38 178 LEU A C 1
ATOM 1336 O O . LEU A 1 178 ? -0.462 -3.052 -9.314 1.00 94.38 178 LEU A O 1
ATOM 1340 N N . VAL A 1 179 ? -0.864 -1.879 -7.429 1.00 93.56 179 VAL A N 1
ATOM 1341 C CA . VAL A 1 179 ? -2.328 -1.957 -7.495 1.00 93.56 179 VAL A CA 1
ATOM 1342 C C . VAL A 1 179 ? -2.954 -0.566 -7.399 1.00 93.56 179 VAL A C 1
ATOM 1344 O O . VAL A 1 179 ? -2.470 0.298 -6.662 1.00 93.56 179 VAL A O 1
ATOM 1347 N N . ILE A 1 180 ? -4.037 -0.353 -8.145 1.00 93.12 180 ILE A N 1
ATOM 1348 C CA . ILE A 1 180 ? -4.843 0.869 -8.110 1.00 93.12 180 ILE A CA 1
ATOM 1349 C C . ILE A 1 180 ? -5.843 0.778 -6.953 1.00 93.12 180 ILE A C 1
ATOM 1351 O O . ILE A 1 180 ? -6.683 -0.124 -6.921 1.00 93.12 180 ILE A O 1
ATOM 1355 N N . LEU A 1 181 ? -5.772 1.745 -6.039 1.00 94.06 181 LEU A N 1
ATOM 1356 C CA . LEU A 1 181 ? -6.714 1.953 -4.935 1.00 94.06 181 LEU A CA 1
ATOM 1357 C C . LEU A 1 181 ? -7.776 3.013 -5.264 1.00 94.06 181 LEU A C 1
ATOM 1359 O O . LEU A 1 181 ? -8.772 3.108 -4.544 1.00 94.06 181 LEU A O 1
ATOM 1363 N N . HIS A 1 182 ? -7.574 3.804 -6.324 1.00 91.25 182 HIS A N 1
ATOM 1364 C CA . HIS A 1 182 ? -8.478 4.883 -6.728 1.00 91.25 182 HIS A CA 1
ATOM 1365 C C . HIS A 1 182 ? -9.944 4.425 -6.770 1.00 91.25 182 HIS A C 1
ATOM 1367 O O . HIS A 1 182 ? -10.259 3.383 -7.350 1.00 91.25 182 HIS A O 1
ATOM 1373 N N . LYS A 1 183 ? -10.840 5.203 -6.145 1.00 88.94 183 LYS A N 1
ATOM 1374 C CA . LYS A 1 183 ? -12.292 4.936 -6.046 1.00 88.94 183 LYS A CA 1
ATOM 1375 C C . LYS A 1 183 ? -12.684 3.576 -5.432 1.00 88.94 183 LYS A C 1
ATOM 1377 O O . LYS A 1 183 ? -13.854 3.208 -5.496 1.00 88.94 183 LYS A O 1
ATOM 1382 N N . SER A 1 184 ? -11.762 2.837 -4.809 1.00 91.75 184 SER A N 1
ATOM 1383 C CA . SER A 1 184 ? -12.090 1.570 -4.130 1.00 91.75 184 SER A CA 1
ATOM 1384 C C . SER A 1 184 ? -12.726 1.769 -2.747 1.00 91.75 184 SER A C 1
ATOM 1386 O O . SER A 1 184 ? -13.365 0.857 -2.230 1.00 91.75 184 SER A O 1
ATOM 1388 N N . GLY A 1 185 ? -12.520 2.936 -2.122 1.00 93.19 185 GLY A N 1
ATOM 1389 C CA . GLY A 1 185 ? -12.940 3.211 -0.741 1.00 93.19 185 GLY A CA 1
ATOM 1390 C C . GLY A 1 185 ? -12.170 2.410 0.318 1.00 93.19 185 GLY A C 1
ATOM 1391 O O . GLY A 1 185 ? -12.561 2.394 1.482 1.00 93.19 185 GLY A O 1
ATOM 1392 N N . ILE A 1 186 ? -11.089 1.713 -0.059 1.00 96.00 186 ILE A N 1
ATOM 1393 C CA . ILE A 1 186 ? -10.360 0.836 0.863 1.00 96.00 186 ILE A CA 1
ATOM 1394 C C . ILE A 1 186 ? -9.654 1.618 1.974 1.00 96.00 186 ILE A C 1
ATOM 1396 O O . ILE A 1 186 ? -9.656 1.166 3.113 1.00 96.00 186 ILE A O 1
ATOM 1400 N N . VAL A 1 187 ? -9.081 2.788 1.665 1.00 95.25 187 VAL A N 1
ATOM 1401 C CA . VAL A 1 187 ? -8.239 3.564 2.595 1.00 95.25 187 VAL A CA 1
ATOM 1402 C C . VAL A 1 187 ? -9.004 3.936 3.864 1.00 95.25 187 VAL A C 1
ATOM 1404 O O . VAL A 1 187 ? -8.475 3.771 4.963 1.00 95.25 187 VAL A O 1
ATOM 1407 N N . ASP A 1 188 ? -10.264 4.343 3.733 1.00 95.38 188 ASP A N 1
ATOM 1408 C CA . ASP A 1 188 ? -11.101 4.703 4.879 1.00 95.38 188 ASP A CA 1
ATOM 1409 C C . ASP A 1 188 ? -11.385 3.481 5.760 1.00 95.38 188 ASP A C 1
ATOM 1411 O O . ASP A 1 188 ? -11.242 3.546 6.979 1.00 95.38 188 ASP A O 1
ATOM 1415 N N . LYS A 1 189 ? -11.660 2.321 5.146 1.00 96.81 189 LYS A N 1
ATOM 1416 C CA . LYS A 1 189 ? -11.841 1.050 5.868 1.00 96.81 189 LYS A CA 1
ATOM 1417 C C . LYS A 1 189 ? -10.561 0.614 6.595 1.00 96.81 189 LYS A C 1
ATOM 1419 O O . LYS A 1 189 ? -10.635 0.101 7.709 1.00 96.81 189 LYS A O 1
ATOM 1424 N N . LEU A 1 190 ? -9.384 0.813 5.988 1.00 97.50 190 LEU A N 1
ATOM 1425 C CA . LEU A 1 190 ? -8.095 0.532 6.639 1.00 97.50 190 LEU A CA 1
ATOM 1426 C C . LEU A 1 190 ? -7.878 1.440 7.852 1.00 97.50 190 LEU A C 1
ATOM 1428 O O . LEU A 1 190 ? -7.413 0.978 8.892 1.00 97.50 190 LEU A O 1
ATOM 1432 N N . ASN A 1 191 ? -8.212 2.723 7.716 1.00 96.62 191 ASN A N 1
ATOM 1433 C CA . ASN A 1 191 ? -8.058 3.704 8.783 1.00 96.62 191 ASN A CA 1
ATOM 1434 C C . ASN A 1 191 ? -9.033 3.474 9.935 1.00 96.62 191 ASN A C 1
ATOM 1436 O O . ASN A 1 191 ? -8.610 3.597 11.082 1.00 96.62 191 ASN A O 1
ATOM 1440 N N . GLN A 1 192 ? -10.269 3.055 9.650 1.00 97.00 192 GLN A N 1
ATOM 1441 C CA . GLN A 1 192 ? -11.206 2.608 10.679 1.00 97.00 192 GLN A CA 1
ATOM 1442 C C . GLN A 1 192 ? -10.610 1.449 11.486 1.00 97.00 192 GLN A C 1
ATOM 1444 O O . GLN A 1 192 ? -10.501 1.539 12.704 1.00 97.00 192 GLN A O 1
ATOM 1449 N N . LEU A 1 193 ? -10.108 0.411 10.805 1.00 97.00 193 LEU A N 1
ATOM 1450 C CA . LEU A 1 193 ? -9.484 -0.729 11.479 1.00 97.00 193 LEU A CA 1
ATOM 1451 C C . LEU A 1 193 ? -8.287 -0.293 12.337 1.00 97.00 193 LEU A C 1
ATOM 1453 O O . LEU A 1 193 ? -8.163 -0.727 13.479 1.00 97.00 193 LEU A O 1
ATOM 1457 N N . LEU A 1 194 ? -7.404 0.568 11.814 1.00 96.31 194 LEU A N 1
ATOM 1458 C CA . LEU A 1 194 ? -6.256 1.080 12.574 1.00 96.31 194 LEU A CA 1
ATOM 1459 C C . LEU A 1 194 ? -6.670 1.875 13.814 1.00 96.31 194 LEU A C 1
ATOM 1461 O O . LEU A 1 194 ? -5.976 1.791 14.826 1.00 96.31 194 LEU A O 1
ATOM 1465 N N . GLN A 1 195 ? -7.758 2.639 13.727 1.00 96.00 195 GLN A N 1
ATOM 1466 C CA . GLN A 1 195 ? -8.304 3.401 14.842 1.00 96.00 195 GLN A CA 1
ATOM 1467 C C . GLN A 1 195 ? -8.841 2.471 15.934 1.00 96.00 195 GLN A C 1
ATOM 1469 O O . GLN A 1 195 ? -8.507 2.663 17.103 1.00 96.00 195 GLN A O 1
ATOM 1474 N N . ASP A 1 196 ? -9.581 1.428 15.554 1.00 96.88 196 ASP A N 1
ATOM 1475 C CA . ASP A 1 196 ? -10.156 0.455 16.490 1.00 96.88 196 ASP A CA 1
ATOM 1476 C C . ASP A 1 196 ? -9.069 -0.260 17.312 1.00 96.88 196 ASP A C 1
ATOM 1478 O O . ASP A 1 196 ? -9.244 -0.536 18.499 1.00 96.88 196 ASP A O 1
ATOM 1482 N N . ILE A 1 197 ? -7.907 -0.522 16.701 1.00 95.75 197 ILE A N 1
ATOM 1483 C CA . ILE A 1 197 ? -6.781 -1.194 17.364 1.00 95.75 197 ILE A CA 1
ATOM 1484 C C . ILE A 1 197 ? -5.730 -0.229 17.931 1.00 95.75 197 ILE A C 1
ATOM 1486 O O . ILE A 1 197 ? -4.717 -0.696 18.463 1.00 95.75 197 ILE A O 1
ATOM 1490 N N . ASP A 1 198 ? -5.913 1.094 17.842 1.00 95.81 198 ASP A N 1
ATOM 1491 C CA . ASP A 1 198 ? -4.836 2.062 18.101 1.00 95.81 198 ASP A CA 1
ATOM 1492 C C . ASP A 1 198 ? -4.272 1.976 19.524 1.00 95.81 198 ASP A C 1
ATOM 1494 O O . ASP A 1 198 ? -3.058 2.030 19.738 1.00 95.81 198 ASP A O 1
ATOM 1498 N N . SER A 1 199 ? -5.140 1.710 20.500 1.00 96.44 199 SER A N 1
ATOM 1499 C CA . SER A 1 199 ? -4.771 1.516 21.907 1.00 96.44 199 SER A CA 1
ATOM 1500 C C . SER A 1 199 ? -3.868 0.298 22.140 1.00 96.44 199 SER A C 1
ATOM 1502 O O . SER A 1 199 ? -3.093 0.278 23.098 1.00 96.44 199 SER A O 1
ATOM 1504 N N . THR A 1 200 ? -3.913 -0.697 21.251 1.00 95.62 200 THR A N 1
ATOM 1505 C CA . THR A 1 200 ? -3.118 -1.936 21.326 1.00 95.62 200 THR A CA 1
ATOM 1506 C C . THR A 1 200 ? -1.855 -1.891 20.464 1.00 95.62 200 THR A C 1
ATOM 1508 O O . THR A 1 200 ? -0.919 -2.664 20.688 1.00 95.62 200 THR A O 1
ATOM 1511 N N . ARG A 1 201 ? -1.764 -0.947 19.516 1.00 95.56 201 ARG A N 1
ATOM 1512 C CA . ARG A 1 201 ? -0.565 -0.745 18.690 1.00 95.56 201 ARG A CA 1
ATOM 1513 C C . ARG A 1 201 ? 0.629 -0.330 19.546 1.00 95.56 201 ARG A C 1
ATOM 1515 O O . ARG A 1 201 ? 0.496 0.237 20.637 1.00 95.56 201 ARG A O 1
ATOM 1522 N N . LYS A 1 202 ? 1.837 -0.571 19.026 1.00 95.06 202 LYS A N 1
ATOM 1523 C CA . LYS A 1 202 ? 3.079 -0.105 19.664 1.00 95.06 202 LYS A CA 1
ATOM 1524 C C . LYS A 1 202 ? 3.039 1.419 19.781 1.00 95.06 202 LYS A C 1
ATOM 1526 O O . LYS A 1 202 ? 2.747 2.084 18.795 1.00 95.06 202 LYS A O 1
ATOM 1531 N N . SER A 1 203 ? 3.415 1.958 20.943 1.00 94.81 203 SER A N 1
ATOM 1532 C CA . SER A 1 203 ? 3.329 3.399 21.255 1.00 94.81 203 SER A CA 1
ATOM 1533 C C . SER A 1 203 ? 3.858 4.307 20.131 1.00 94.81 203 SER A C 1
ATOM 1535 O O . SER A 1 203 ? 3.163 5.213 19.688 1.00 94.81 203 SER A O 1
ATOM 1537 N N . LYS A 1 204 ? 5.023 3.979 19.554 1.00 93.19 204 LYS A N 1
ATOM 1538 C CA . LYS A 1 204 ? 5.643 4.743 18.452 1.00 93.19 204 LYS A CA 1
ATOM 1539 C C . LYS A 1 204 ? 4.856 4.786 17.132 1.00 93.19 204 LYS A C 1
ATOM 1541 O O . LYS A 1 204 ? 5.262 5.487 16.212 1.00 93.19 204 LYS A O 1
ATOM 1546 N N . PHE A 1 205 ? 3.812 3.977 16.994 1.00 93.81 205 PHE A N 1
ATOM 1547 C CA . PHE A 1 205 ? 2.971 3.918 15.803 1.00 93.81 205 PHE A CA 1
ATOM 1548 C C . PHE A 1 205 ? 1.555 4.448 16.038 1.00 93.81 205 PHE A C 1
ATOM 1550 O O . PHE A 1 205 ? 0.833 4.655 15.063 1.00 93.81 205 PHE A O 1
ATOM 1557 N N . ARG A 1 206 ? 1.163 4.691 17.291 1.00 94.75 206 ARG A N 1
ATOM 1558 C CA . ARG A 1 206 ? -0.169 5.205 17.621 1.00 94.75 206 ARG A CA 1
ATOM 1559 C C . ARG A 1 206 ? -0.409 6.569 16.990 1.00 94.75 206 ARG A C 1
ATOM 1561 O O . ARG A 1 206 ? 0.533 7.337 16.785 1.00 94.75 206 ARG A O 1
ATOM 1568 N N . GLY A 1 207 ? -1.658 6.845 16.633 1.00 91.88 207 GLY A N 1
ATOM 1569 C CA . GLY A 1 207 ? -2.042 8.084 15.953 1.00 91.88 207 GLY A CA 1
ATOM 1570 C C . GLY A 1 207 ? -1.526 8.231 14.511 1.00 91.88 207 GLY A C 1
ATOM 1571 O O . GLY A 1 207 ? -1.750 9.273 13.893 1.00 91.88 207 GLY A O 1
ATOM 1572 N N . THR A 1 208 ? -0.854 7.215 13.950 1.00 94.19 208 THR A N 1
ATOM 1573 C CA . THR A 1 208 ? -0.536 7.165 12.511 1.00 94.19 208 THR A CA 1
ATOM 1574 C C . THR A 1 208 ? -1.643 6.460 11.736 1.00 94.19 208 THR A C 1
ATOM 1576 O O . THR A 1 208 ? -2.242 5.508 12.241 1.00 94.19 208 THR A O 1
ATOM 1579 N N . PHE A 1 209 ? -1.873 6.894 10.500 1.00 94.75 209 PHE A N 1
ATOM 1580 C CA . PHE A 1 209 ? -2.918 6.380 9.609 1.00 94.75 209 PHE A CA 1
ATOM 1581 C C . PHE A 1 209 ? -2.356 6.110 8.215 1.00 94.75 209 PHE A C 1
ATOM 1583 O O . PHE A 1 209 ? -1.246 6.529 7.884 1.00 94.75 209 PHE A O 1
ATOM 1590 N N . VAL A 1 210 ? -3.119 5.388 7.402 1.00 94.75 210 VAL A N 1
ATOM 1591 C CA . VAL A 1 210 ? -2.853 5.195 5.979 1.00 94.75 210 VAL A CA 1
ATOM 1592 C C . VAL A 1 210 ? -3.097 6.511 5.248 1.00 94.75 210 VAL A C 1
ATOM 1594 O O . VAL A 1 210 ? -4.194 7.068 5.309 1.00 94.75 210 VAL A O 1
ATOM 1597 N N . GLY A 1 211 ? -2.070 7.010 4.562 1.00 91.94 211 GLY A N 1
ATOM 1598 C CA . GLY A 1 211 ? -2.173 8.237 3.777 1.00 91.94 211 GLY A CA 1
ATOM 1599 C C . GLY A 1 211 ? -3.090 8.056 2.570 1.00 91.94 211 GLY A C 1
ATOM 1600 O O . GLY A 1 211 ? -3.085 6.996 1.945 1.00 91.94 211 GLY A O 1
ATOM 1601 N N . GLN A 1 212 ? -3.845 9.099 2.223 1.00 90.69 212 GLN A N 1
ATOM 1602 C CA . GLN A 1 212 ? -4.692 9.084 1.029 1.00 90.69 212 GLN A CA 1
ATOM 1603 C C . GLN A 1 212 ? -3.826 8.924 -0.220 1.00 90.69 212 GLN A C 1
ATOM 1605 O O . GLN A 1 212 ? -2.942 9.737 -0.483 1.00 90.69 212 GLN A O 1
ATOM 1610 N N . SER A 1 213 ? -4.039 7.840 -0.956 1.00 90.12 213 SER A N 1
ATOM 1611 C CA . SER A 1 213 ? -3.275 7.514 -2.152 1.00 90.12 213 SER A CA 1
ATOM 1612 C C . SER A 1 213 ? -4.107 6.649 -3.077 1.00 90.12 213 SER A C 1
ATOM 1614 O O . SER A 1 213 ? -4.830 5.757 -2.635 1.00 90.12 213 SER A O 1
ATOM 1616 N N . ASP A 1 214 ? -3.935 6.872 -4.370 1.00 91.81 214 ASP A N 1
ATOM 1617 C CA . ASP A 1 214 ? -4.565 6.068 -5.407 1.00 91.81 214 ASP A CA 1
ATOM 1618 C C . ASP A 1 214 ? -3.802 4.774 -5.719 1.00 91.81 214 ASP A C 1
ATOM 1620 O O . ASP A 1 214 ? -4.228 3.983 -6.562 1.00 91.81 214 ASP A O 1
ATOM 1624 N N . TRP A 1 215 ? -2.679 4.546 -5.034 1.00 93.94 215 TRP A N 1
ATOM 1625 C CA . TRP A 1 215 ? -1.756 3.450 -5.289 1.00 93.94 215 TRP A CA 1
ATOM 1626 C C . TRP A 1 215 ? -1.422 2.674 -4.017 1.00 93.94 215 TRP A C 1
ATOM 1628 O O . TRP A 1 215 ? -1.311 3.228 -2.924 1.00 93.94 215 TRP A O 1
ATOM 1638 N N . GLY A 1 216 ? -1.209 1.373 -4.188 1.00 95.50 216 GLY A N 1
ATOM 1639 C CA . GLY A 1 216 ? -0.734 0.463 -3.156 1.00 95.50 216 GLY A CA 1
ATOM 1640 C C . GLY A 1 216 ? 0.131 -0.639 -3.754 1.00 95.50 216 GLY A C 1
ATOM 1641 O O . GLY A 1 216 ? 0.341 -0.697 -4.968 1.00 95.50 216 GLY A O 1
ATOM 1642 N N . PHE A 1 217 ? 0.601 -1.548 -2.905 1.00 96.62 217 PHE A N 1
ATOM 1643 C CA . PHE A 1 217 ? 1.232 -2.786 -3.354 1.00 96.62 217 PHE A CA 1
ATOM 1644 C C . PHE A 1 217 ? 0.473 -3.998 -2.837 1.00 96.62 217 PHE A C 1
ATOM 1646 O O . PHE A 1 217 ? 0.200 -4.073 -1.641 1.00 96.62 217 PHE A O 1
ATOM 1653 N N . LEU A 1 218 ? 0.204 -4.965 -3.710 1.00 96.50 218 LEU A N 1
ATOM 1654 C CA . LEU A 1 218 ? -0.065 -6.331 -3.275 1.00 96.50 218 LEU A CA 1
ATOM 1655 C C . LEU A 1 218 ? 1.276 -7.061 -3.203 1.00 96.50 218 LEU A C 1
ATOM 1657 O O . LEU A 1 218 ? 2.084 -6.994 -4.130 1.00 96.50 218 LEU A O 1
ATOM 1661 N N . VAL A 1 219 ? 1.547 -7.685 -2.064 1.00 96.31 219 VAL A N 1
ATOM 1662 C CA . VAL A 1 219 ? 2.785 -8.421 -1.797 1.00 96.31 219 VAL A CA 1
ATOM 1663 C C . VAL A 1 219 ? 2.454 -9.844 -1.398 1.00 96.31 219 VAL A C 1
ATOM 1665 O O . VAL A 1 219 ? 1.468 -10.078 -0.708 1.00 96.31 219 VAL A O 1
ATOM 1668 N N . GLU A 1 220 ? 3.288 -10.788 -1.806 1.00 95.50 220 GLU A N 1
ATOM 1669 C CA . GLU A 1 220 ? 3.179 -12.175 -1.368 1.00 95.50 220 GLU A CA 1
ATOM 1670 C C . GLU A 1 220 ? 3.270 -12.295 0.157 1.00 95.50 220 GLU A C 1
ATOM 1672 O O . GLU A 1 220 ? 4.116 -11.675 0.814 1.00 95.50 220 GLU A O 1
ATOM 1677 N N . ASP A 1 221 ? 2.381 -13.107 0.724 1.00 95.44 221 ASP A N 1
ATOM 1678 C CA . ASP A 1 221 ? 2.404 -13.444 2.136 1.00 95.44 221 ASP A CA 1
ATOM 1679 C C . ASP A 1 221 ? 3.514 -14.458 2.436 1.00 95.44 221 ASP A C 1
ATOM 1681 O O . ASP A 1 221 ? 3.353 -15.668 2.278 1.00 95.44 221 ASP A O 1
ATOM 1685 N N . MET A 1 222 ? 4.646 -13.935 2.903 1.00 94.25 222 MET A N 1
ATOM 1686 C CA . MET A 1 222 ? 5.844 -14.708 3.243 1.00 94.25 222 MET A CA 1
ATOM 1687 C C . MET A 1 222 ? 5.839 -15.264 4.676 1.00 94.25 222 MET A C 1
ATOM 1689 O O . MET A 1 222 ? 6.874 -15.731 5.159 1.00 94.25 222 MET A O 1
ATOM 1693 N N . ARG A 1 223 ? 4.724 -15.171 5.414 1.00 93.44 223 ARG A N 1
ATOM 1694 C CA . ARG A 1 223 ? 4.642 -15.765 6.756 1.00 93.44 223 ARG A CA 1
ATOM 1695 C C . ARG A 1 223 ? 4.729 -17.295 6.654 1.00 93.44 223 ARG A C 1
ATOM 1697 O O . ARG A 1 223 ? 4.231 -17.860 5.681 1.00 93.44 223 ARG A O 1
ATOM 1704 N N . PRO A 1 224 ? 5.322 -17.983 7.649 1.00 89.25 224 PRO A N 1
ATOM 1705 C CA . PRO A 1 224 ? 5.362 -19.439 7.651 1.00 89.25 224 PRO A CA 1
ATOM 1706 C C . PRO A 1 224 ? 3.942 -19.995 7.548 1.00 89.25 224 PRO A C 1
ATOM 1708 O O . PRO A 1 224 ? 3.081 -19.661 8.366 1.00 89.25 224 PRO A O 1
ATOM 1711 N N . ARG A 1 225 ? 3.697 -20.831 6.540 1.00 81.44 225 ARG A N 1
ATOM 1712 C CA . ARG A 1 225 ? 2.499 -21.666 6.508 1.00 81.44 225 ARG A CA 1
ATOM 1713 C C . ARG A 1 225 ? 2.756 -22.762 7.530 1.00 81.44 225 ARG A C 1
ATOM 1715 O O . ARG A 1 225 ? 3.784 -23.425 7.437 1.00 81.44 225 ARG A O 1
ATOM 1722 N N . GLY A 1 226 ? 1.914 -22.852 8.556 1.00 63.16 226 GLY A N 1
ATOM 1723 C CA . GLY A 1 226 ? 2.037 -23.931 9.530 1.00 63.16 226 GLY A CA 1
ATOM 1724 C C . GLY A 1 226 ? 1.946 -25.261 8.790 1.00 63.16 226 GLY A C 1
ATOM 1725 O O . GLY A 1 226 ? 0.934 -25.508 8.136 1.00 63.16 226 GLY A O 1
ATOM 1726 N N . GLU A 1 227 ? 3.016 -26.048 8.847 1.00 43.38 227 GLU A N 1
ATOM 1727 C CA . GLU A 1 227 ? 2.925 -27.504 8.733 1.00 43.38 227 GLU A CA 1
ATOM 1728 C C . GLU A 1 227 ? 2.642 -28.091 10.117 1.00 43.38 227 GLU A C 1
ATOM 1730 O O . GLU A 1 227 ? 3.189 -27.544 11.109 1.00 43.38 227 GLU A O 1
#

Radius of gyration: 26.99 Å; chains: 1; bounding box: 96×50×82 Å

Secondary structure (DSSP, 8-state):
---PPPPPPP-------------------------------------------------SS--TTS-HHHHHHHHHSPPS--S------------------EE--TTEEEEEEEEE-SSEEEEEEEETTSSS--TTEEEEEEEE-TT------HHHHHHHIIIIIHHHHGGGSPPEEEEE-TTS-HHHHHHHHHHHTTTTS-GGGTT-EEPP-SEEEEEE--SPPP-

Sequence (227 aa):
MASHQPVPPRLALDSASNQGGGDDDDSADDGCFDNDDDDDDDDPGHSSTSYQCSLAGDLDDDDAWIAPADMAILKALPSSDAATLKAGDSPALHHRPHHRIRRLPKGTRPLRFIGEGAANAVFEIKDDCAAADFTGLLLRVAKVQRGQAPSFNYPAQQRFYQASIKPLLGGHAVHQELVILHKSGIVDKLNQLLQDIDSTRKSKFRGTFVGQSDWGFLVEDMRPRGE